Protein AF-A0A1S9IE47-F1 (afdb_monomer)

InterPro domains:
  IPR005537 CRISPR type III-associated protein [PF03787] (4-142)
  IPR010172 CRISPR-associated protein, TM1791 [PTHR39965] (11-147)
  IPR010172 CRISPR-associated protein, TM1791 [TIGR01898] (4-143)

Mean predicted aligned error: 12.03 Å

Organism: NCBI:txid1962263

Structure (mmCIF, N/CA/C/O backbone):
data_AF-A0A1S9IE47-F1
#
_entry.id   AF-A0A1S9IE47-F1
#
loop_
_atom_site.group_PDB
_atom_site.id
_atom_site.type_symbol
_atom_site.label_atom_id
_atom_site.label_alt_id
_atom_site.label_comp_id
_atom_site.label_asym_id
_atom_site.label_entity_id
_atom_site.label_seq_id
_atom_site.pdbx_PDB_ins_code
_atom_site.Cartn_x
_atom_site.Cartn_y
_atom_site.Cartn_z
_atom_site.occupancy
_atom_site.B_iso_or_equiv
_atom_site.auth_seq_id
_atom_site.auth_comp_id
_atom_site.auth_asym_id
_atom_site.auth_atom_id
_atom_site.pdbx_PDB_model_num
ATOM 1 N N . MET A 1 1 ? 16.476 -8.384 9.954 1.00 81.94 1 MET A N 1
ATOM 2 C CA . MET A 1 1 ? 15.313 -7.550 9.558 1.00 81.94 1 MET A CA 1
ATOM 3 C C . MET A 1 1 ? 14.598 -8.092 8.322 1.00 81.94 1 MET A C 1
ATOM 5 O O . MET A 1 1 ? 13.428 -8.424 8.442 1.00 81.94 1 MET A O 1
ATOM 9 N N . PHE A 1 2 ? 15.279 -8.234 7.178 1.00 87.94 2 PHE A N 1
ATOM 10 C CA . PHE A 1 2 ? 14.690 -8.669 5.898 1.00 87.94 2 PHE A CA 1
ATOM 11 C C . PHE A 1 2 ? 13.868 -9.965 5.966 1.00 87.94 2 PHE A C 1
ATOM 13 O O . PHE A 1 2 ? 12.754 -9.984 5.458 1.00 87.94 2 PHE A O 1
ATOM 20 N N . ILE A 1 3 ? 14.339 -10.989 6.691 1.00 89.50 3 ILE A N 1
ATOM 21 C CA . ILE A 1 3 ? 13.584 -12.241 6.906 1.00 89.50 3 ILE A CA 1
ATOM 22 C C . ILE A 1 3 ? 12.215 -11.982 7.561 1.00 89.50 3 ILE A C 1
ATOM 24 O O . ILE A 1 3 ? 11.244 -12.648 7.231 1.00 89.50 3 ILE A O 1
ATOM 28 N N . LYS A 1 4 ? 12.093 -10.987 8.455 1.00 89.38 4 LYS A N 1
ATOM 29 C CA . LYS A 1 4 ? 10.792 -10.626 9.046 1.00 89.38 4 LYS A CA 1
ATOM 30 C C . LYS A 1 4 ? 9.849 -10.012 8.006 1.00 89.38 4 LYS A C 1
ATOM 32 O O . LYS A 1 4 ? 8.646 -10.181 8.131 1.00 89.38 4 LYS A O 1
ATOM 37 N N . ILE A 1 5 ? 10.379 -9.291 7.017 1.00 92.62 5 ILE A N 1
ATOM 38 C CA . ILE A 1 5 ? 9.589 -8.613 5.980 1.00 92.62 5 ILE A CA 1
ATOM 39 C C . ILE A 1 5 ? 9.164 -9.627 4.914 1.00 92.62 5 ILE A C 1
ATOM 41 O O . ILE A 1 5 ? 7.972 -9.855 4.739 1.00 92.62 5 ILE A O 1
ATOM 45 N N . PHE A 1 6 ? 10.136 -10.269 4.264 1.00 94.56 6 PHE A N 1
ATOM 46 C CA . PHE A 1 6 ? 9.929 -11.093 3.068 1.00 94.56 6 PHE A CA 1
ATOM 47 C C . PHE A 1 6 ? 9.789 -12.593 3.350 1.00 94.56 6 PHE A C 1
ATOM 49 O O . PHE A 1 6 ? 9.321 -13.340 2.498 1.00 94.56 6 PHE A O 1
ATOM 56 N N . GLY A 1 7 ? 10.171 -13.048 4.544 1.00 93.50 7 GLY A N 1
ATOM 57 C CA . GLY A 1 7 ? 10.339 -14.471 4.822 1.00 93.50 7 GLY A CA 1
ATOM 58 C C . GLY A 1 7 ? 11.666 -15.002 4.285 1.00 93.50 7 GLY A C 1
ATOM 59 O O . GLY A 1 7 ? 12.474 -14.266 3.719 1.00 93.50 7 GLY A O 1
ATOM 60 N N . GLY A 1 8 ? 11.925 -16.283 4.522 1.00 94.12 8 GLY A N 1
ATOM 61 C CA . GLY A 1 8 ? 13.139 -16.953 4.061 1.00 94.12 8 GLY A CA 1
ATOM 62 C C . GLY A 1 8 ? 13.623 -18.016 5.037 1.00 94.12 8 GLY A C 1
ATOM 63 O O . GLY A 1 8 ? 12.868 -18.496 5.880 1.00 94.12 8 GLY A O 1
ATOM 64 N N . LYS A 1 9 ? 14.900 -18.380 4.931 1.00 93.69 9 LYS A N 1
ATOM 65 C CA . LYS A 1 9 ? 15.550 -19.349 5.818 1.00 93.69 9 LYS A CA 1
ATOM 66 C C . LYS A 1 9 ? 16.319 -18.598 6.904 1.00 93.69 9 LYS A C 1
ATOM 68 O O . LYS A 1 9 ? 17.083 -17.692 6.587 1.00 93.69 9 LYS A O 1
ATOM 73 N N . ASN A 1 10 ? 16.097 -18.932 8.172 1.00 87.88 10 ASN A N 1
ATOM 74 C CA . ASN A 1 10 ? 16.872 -18.350 9.271 1.00 87.88 10 ASN A CA 1
ATOM 75 C C . ASN A 1 10 ? 18.243 -19.0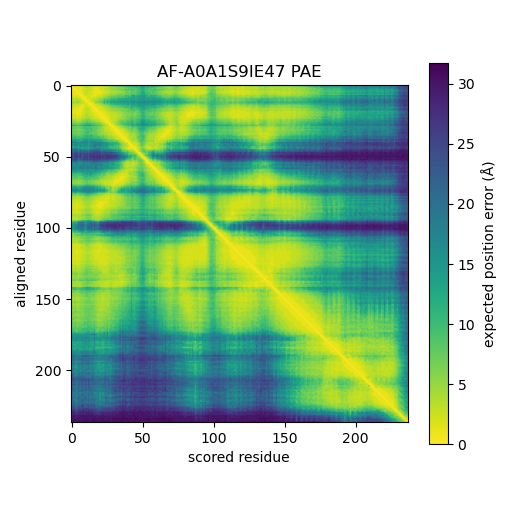28 9.428 1.00 87.88 10 ASN A C 1
ATOM 77 O O . ASN A 1 10 ? 18.512 -20.051 8.801 1.00 87.88 10 ASN A O 1
ATOM 81 N N . ASP A 1 11 ? 19.072 -18.500 10.328 1.00 85.31 11 ASP A N 1
ATOM 82 C CA . ASP A 1 11 ? 20.432 -18.999 10.598 1.00 85.31 11 ASP A CA 1
ATOM 83 C C . ASP A 1 11 ? 20.458 -20.466 11.071 1.00 85.31 11 ASP A C 1
ATOM 85 O O . ASP A 1 11 ? 21.460 -21.158 10.939 1.00 85.31 11 ASP A O 1
ATOM 89 N N . LYS A 1 12 ? 19.328 -20.975 11.584 1.00 88.69 12 LYS A N 1
ATOM 90 C CA . LYS A 1 12 ? 19.141 -22.382 11.986 1.00 88.69 12 LYS A CA 1
ATOM 91 C C . LYS A 1 12 ? 18.612 -23.262 10.853 1.00 88.69 12 LYS A C 1
AT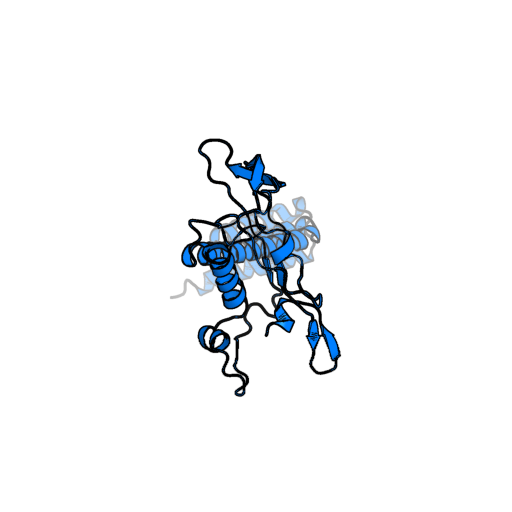OM 93 O O . LYS A 1 12 ? 18.169 -24.383 11.090 1.00 88.69 12 LYS A O 1
ATOM 98 N N . GLY A 1 13 ? 18.568 -22.738 9.636 1.00 90.94 13 GLY A N 1
ATOM 99 C CA . GLY A 1 13 ? 18.083 -23.445 8.468 1.00 90.94 13 GLY A CA 1
ATOM 100 C C . GLY A 1 13 ? 16.564 -23.660 8.412 1.00 90.94 13 GLY A C 1
ATOM 101 O O . GLY A 1 13 ? 16.100 -24.416 7.561 1.00 90.94 13 GLY A O 1
ATOM 102 N N . LYS A 1 14 ? 15.775 -23.027 9.287 1.00 93.25 14 LYS A N 1
ATOM 103 C CA . LYS A 1 14 ? 14.313 -23.178 9.317 1.00 93.25 14 LYS A CA 1
ATOM 104 C C . LYS A 1 14 ? 13.635 -22.141 8.429 1.00 93.25 14 LYS A C 1
ATOM 106 O O . LYS A 1 14 ? 14.040 -20.979 8.413 1.00 93.25 14 LYS A O 1
ATOM 111 N N . ASN A 1 15 ? 12.565 -22.557 7.758 1.00 94.62 15 ASN A N 1
ATOM 112 C CA . ASN A 1 15 ? 11.712 -21.659 6.985 1.00 94.62 15 ASN A CA 1
ATOM 113 C C . ASN A 1 15 ? 10.923 -20.741 7.927 1.00 94.62 15 ASN A C 1
ATOM 115 O O . ASN A 1 15 ? 10.324 -21.195 8.902 1.00 94.62 15 ASN A O 1
ATOM 119 N N . VAL A 1 16 ? 10.933 -19.447 7.626 1.00 94.69 16 VAL A N 1
ATOM 120 C CA . VAL A 1 16 ? 10.245 -18.388 8.363 1.00 94.69 16 VAL A CA 1
ATOM 121 C C . VAL A 1 16 ? 9.341 -17.635 7.396 1.00 94.69 16 VAL A C 1
ATOM 123 O O . VAL A 1 16 ? 9.780 -17.201 6.331 1.00 94.69 16 VAL A O 1
ATOM 126 N N . GLN A 1 17 ? 8.079 -17.466 7.782 1.00 94.81 17 GLN A N 1
ATOM 127 C CA . GLN A 1 17 ? 7.100 -16.708 7.012 1.00 94.81 17 GLN A CA 1
ATOM 128 C C . GLN A 1 17 ? 7.354 -15.198 7.131 1.00 94.81 17 GLN A C 1
ATOM 130 O O . GLN A 1 17 ? 7.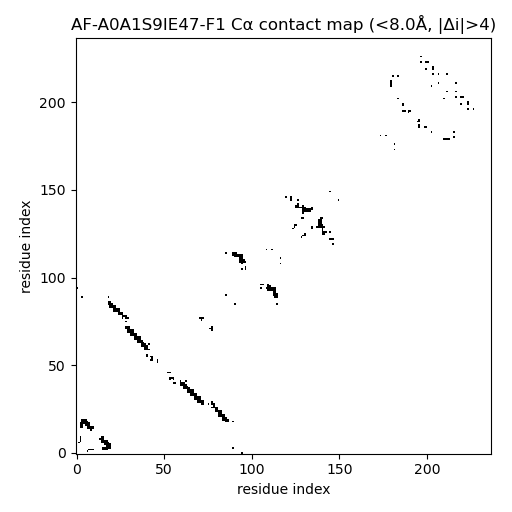606 -14.684 8.225 1.00 94.81 17 GLN A O 1
ATOM 135 N N . GLY A 1 18 ? 7.258 -14.491 6.003 1.00 95.38 18 GLY A N 1
ATOM 136 C CA . GLY A 1 18 ? 7.274 -13.031 5.966 1.00 95.38 18 GLY A CA 1
ATOM 137 C C . GLY A 1 18 ? 6.017 -12.430 6.593 1.00 95.38 18 GLY A C 1
ATOM 138 O O . GLY A 1 18 ? 4.940 -13.020 6.556 1.00 95.38 18 GLY A O 1
ATOM 139 N N . LYS A 1 19 ? 6.159 -11.246 7.183 1.00 96.19 19 LYS A N 1
ATOM 140 C CA . LYS A 1 19 ? 5.083 -10.532 7.887 1.00 96.19 19 LYS A CA 1
ATOM 141 C C . LYS A 1 19 ? 4.589 -9.291 7.141 1.00 96.19 19 LYS A C 1
ATOM 143 O O . LYS A 1 19 ? 3.871 -8.471 7.714 1.00 96.19 19 LYS A O 1
ATOM 148 N N . VAL A 1 20 ? 4.992 -9.132 5.882 1.00 95.94 20 VAL A N 1
ATOM 149 C CA . VAL A 1 20 ? 4.498 -8.088 4.984 1.00 95.94 20 VAL A CA 1
ATOM 150 C C . VAL A 1 20 ? 3.957 -8.742 3.720 1.00 95.94 20 VAL A C 1
ATOM 152 O O . VAL A 1 20 ? 4.641 -9.549 3.097 1.00 95.94 20 VAL A O 1
ATOM 155 N N . ILE A 1 21 ? 2.732 -8.384 3.348 1.00 95.94 21 ILE A N 1
ATOM 156 C CA . ILE A 1 21 ? 2.086 -8.796 2.103 1.00 95.94 21 ILE A CA 1
ATOM 157 C C . ILE A 1 21 ? 2.087 -7.596 1.159 1.00 95.94 21 ILE A C 1
ATOM 159 O O . ILE A 1 21 ? 1.610 -6.517 1.519 1.00 95.94 21 ILE A O 1
ATOM 163 N N . PHE A 1 22 ? 2.608 -7.808 -0.046 1.00 94.88 22 PHE A N 1
ATOM 164 C CA . PHE A 1 22 ? 2.576 -6.858 -1.153 1.00 94.88 22 PHE A CA 1
ATOM 165 C C . PHE A 1 22 ? 1.461 -7.304 -2.096 1.00 94.88 22 PHE A C 1
ATOM 167 O O . PHE A 1 22 ? 1.542 -8.397 -2.651 1.00 94.88 22 PHE A O 1
ATOM 174 N N . MET A 1 23 ? 0.393 -6.517 -2.208 1.00 95.25 23 MET A N 1
ATOM 175 C CA . MET A 1 23 ? -0.732 -6.859 -3.078 1.00 95.25 23 MET A CA 1
ATOM 176 C C . MET A 1 23 ? -0.474 -6.384 -4.505 1.00 95.25 23 MET A C 1
ATOM 178 O O . MET A 1 23 ? 0.182 -5.360 -4.715 1.00 95.25 23 MET A O 1
ATOM 182 N N . ASP A 1 24 ? -1.066 -7.089 -5.464 1.00 93.31 24 ASP A N 1
ATOM 183 C CA . ASP A 1 24 ? -1.061 -6.669 -6.860 1.00 93.31 24 ASP A CA 1
ATOM 184 C C . ASP A 1 24 ? -1.726 -5.299 -7.026 1.00 93.31 24 ASP A C 1
ATOM 186 O O . ASP A 1 24 ? -2.687 -4.947 -6.332 1.00 93.31 24 ASP A O 1
ATOM 190 N N . SER A 1 25 ? -1.200 -4.521 -7.969 1.00 91.31 25 SER A N 1
ATOM 191 C CA . SER A 1 25 ? -1.690 -3.186 -8.283 1.00 91.31 25 SER A CA 1
ATOM 192 C C . SER A 1 25 ? -2.202 -3.132 -9.713 1.00 91.31 25 SER A C 1
ATOM 194 O O . SER A 1 25 ? -1.490 -3.484 -10.653 1.00 91.31 25 SER A O 1
ATOM 196 N N . PHE A 1 26 ? -3.430 -2.642 -9.872 1.00 86.75 26 PHE A N 1
ATOM 197 C CA . PHE A 1 26 ? -4.089 -2.505 -11.165 1.00 86.75 26 PHE A CA 1
ATOM 198 C C . PHE A 1 26 ? -4.494 -1.050 -11.396 1.00 86.75 26 PHE A C 1
ATOM 200 O O . PHE A 1 26 ? -5.019 -0.381 -10.502 1.00 86.75 26 PHE A O 1
ATOM 207 N N . SER A 1 27 ? -4.252 -0.557 -12.610 1.00 87.31 27 SER A N 1
ATOM 208 C CA . SER A 1 27 ? -4.734 0.753 -13.044 1.00 87.31 27 SER A CA 1
ATOM 209 C C . SER A 1 27 ? -6.078 0.620 -13.752 1.00 87.31 27 SER A C 1
ATOM 211 O O . SER A 1 27 ? -6.327 -0.379 -14.417 1.00 87.31 27 SER A O 1
ATOM 213 N N . HIS A 1 28 ? -6.932 1.638 -13.652 1.00 80.56 28 HIS A N 1
ATOM 214 C CA . HIS A 1 28 ? -8.287 1.601 -14.216 1.00 80.56 28 HIS A CA 1
ATOM 215 C C . HIS A 1 28 ? -8.427 2.349 -15.559 1.00 80.56 28 HIS A C 1
ATOM 217 O O . HIS A 1 28 ? -9.464 2.235 -16.195 1.00 80.56 28 HIS A O 1
ATOM 223 N N . ASN A 1 29 ? -7.394 3.067 -16.030 1.00 84.69 29 ASN A N 1
ATOM 224 C CA . ASN A 1 29 ? -7.459 3.916 -17.236 1.00 84.69 29 ASN A CA 1
ATOM 225 C C . ASN A 1 29 ? -6.216 3.764 -18.127 1.00 84.69 29 ASN A C 1
ATOM 227 O O . ASN A 1 29 ? -5.390 4.675 -18.245 1.00 84.69 29 ASN A O 1
ATOM 231 N N . TYR A 1 30 ? -6.075 2.604 -18.765 1.00 89.62 30 TYR A N 1
ATOM 232 C CA . TYR A 1 30 ? -4.937 2.319 -19.632 1.00 89.62 30 TYR A CA 1
ATOM 233 C C . TYR A 1 30 ? -5.346 1.742 -20.983 1.00 89.62 30 TYR A C 1
ATOM 235 O O . TYR A 1 30 ? -6.416 1.169 -21.151 1.00 89.62 30 TYR A O 1
ATOM 243 N N . SER A 1 31 ? -4.451 1.894 -21.953 1.00 89.81 31 SER A N 1
ATOM 244 C CA . SER A 1 31 ? -4.500 1.193 -23.229 1.00 89.81 31 SER A CA 1
ATOM 245 C C . SER A 1 31 ? -3.238 0.356 -23.384 1.00 89.81 31 SER A C 1
ATOM 247 O O . SER A 1 31 ? -2.149 0.773 -22.983 1.00 89.81 31 SER A O 1
ATOM 249 N N . ILE A 1 32 ? -3.383 -0.828 -23.968 1.00 91.50 32 ILE A N 1
ATOM 250 C CA . ILE A 1 32 ? -2.243 -1.667 -24.326 1.00 91.50 32 ILE A CA 1
ATOM 251 C C . ILE A 1 32 ? -1.840 -1.317 -25.758 1.00 91.50 32 ILE A C 1
ATOM 253 O O . ILE A 1 32 ? -2.675 -1.293 -26.666 1.00 91.50 32 ILE A O 1
ATOM 257 N N . LYS A 1 33 ? -0.557 -1.027 -25.962 1.00 91.12 33 LYS A N 1
ATOM 258 C CA . LYS A 1 33 ? 0.046 -0.808 -27.280 1.00 91.12 33 LYS A CA 1
ATOM 259 C C . LYS A 1 33 ? 1.166 -1.818 -27.506 1.00 91.12 33 LYS A C 1
ATOM 261 O O . LYS A 1 33 ? 1.670 -2.418 -26.560 1.00 91.12 33 LYS A O 1
ATOM 266 N N . ARG A 1 34 ? 1.531 -2.014 -28.770 1.00 93.50 34 ARG A N 1
ATOM 267 C CA . ARG A 1 34 ? 2.744 -2.742 -29.144 1.00 93.50 34 ARG A CA 1
ATOM 268 C C . ARG A 1 34 ? 3.865 -1.740 -29.342 1.00 93.50 34 ARG A C 1
ATOM 270 O O . ARG A 1 34 ? 3.637 -0.682 -29.922 1.00 93.50 34 ARG A O 1
ATOM 277 N N . ASP A 1 35 ? 5.039 -2.107 -28.874 1.00 93.31 35 ASP A N 1
ATOM 278 C CA . ASP A 1 35 ? 6.277 -1.371 -29.073 1.00 93.31 35 ASP A CA 1
ATOM 279 C C . ASP A 1 35 ? 7.366 -2.355 -29.525 1.00 93.31 35 ASP A C 1
ATOM 281 O O . ASP A 1 35 ? 7.180 -3.574 -29.425 1.00 93.31 35 ASP A O 1
ATOM 285 N N . ILE A 1 36 ? 8.472 -1.854 -30.068 1.00 92.38 36 ILE A N 1
ATOM 286 C CA . ILE A 1 36 ? 9.523 -2.667 -30.692 1.00 92.38 36 ILE A CA 1
ATOM 287 C C . ILE A 1 36 ? 10.869 -2.325 -30.063 1.00 92.38 36 ILE A C 1
ATOM 289 O O . ILE A 1 36 ? 11.204 -1.164 -29.867 1.00 92.38 36 ILE A O 1
ATOM 293 N N . ILE A 1 37 ? 11.659 -3.349 -29.743 1.00 89.12 37 ILE A N 1
ATOM 294 C CA . ILE A 1 37 ? 13.099 -3.188 -29.526 1.00 89.12 37 ILE A CA 1
ATOM 295 C C . ILE A 1 37 ? 13.848 -3.963 -30.592 1.00 89.12 37 ILE A C 1
ATOM 297 O O . ILE A 1 37 ? 13.419 -5.049 -30.972 1.00 89.12 37 ILE A O 1
ATOM 301 N N . THR A 1 38 ? 14.976 -3.425 -31.028 1.00 88.44 38 THR A N 1
ATOM 302 C CA . THR A 1 38 ? 15.757 -4.014 -32.108 1.00 88.44 38 THR A CA 1
ATOM 303 C C . THR A 1 38 ? 17.189 -4.254 -31.627 1.00 88.44 38 THR A C 1
ATOM 305 O O . THR A 1 38 ? 18.072 -3.455 -31.933 1.00 88.44 38 THR A O 1
ATOM 308 N N . PRO A 1 39 ? 17.439 -5.286 -30.790 1.00 85.31 39 PRO A N 1
ATOM 309 C CA . PRO A 1 39 ? 18.797 -5.652 -30.404 1.00 85.31 39 PRO A CA 1
ATOM 310 C C . PRO A 1 39 ? 19.634 -5.976 -31.642 1.00 85.31 39 PRO A C 1
ATOM 312 O O . PRO A 1 39 ? 19.200 -6.736 -32.506 1.00 85.31 39 PRO A O 1
ATOM 315 N N . HIS A 1 40 ? 20.834 -5.403 -31.679 1.00 81.31 40 HIS A N 1
ATOM 316 C CA . HIS A 1 40 ? 21.817 -5.615 -32.735 1.00 81.31 40 HIS A CA 1
ATOM 317 C C . HIS A 1 40 ? 22.722 -6.811 -32.391 1.00 81.31 40 HIS A C 1
ATOM 319 O O . HIS A 1 40 ? 22.745 -7.805 -33.097 1.00 81.31 40 HIS A O 1
ATOM 325 N N . HIS A 1 41 ? 23.334 -6.824 -31.203 1.00 82.31 41 HIS A N 1
ATOM 326 C CA . HIS A 1 41 ? 24.293 -7.868 -30.806 1.00 82.31 41 HIS A CA 1
ATOM 327 C C . HIS A 1 41 ? 23.658 -9.004 -29.988 1.00 82.31 41 HIS A C 1
ATOM 329 O O . HIS A 1 41 ? 24.044 -9.279 -28.848 1.00 82.31 41 HIS A O 1
ATOM 335 N N . LYS A 1 42 ? 22.632 -9.665 -30.534 1.00 77.44 42 LYS A N 1
ATOM 336 C CA . LYS A 1 42 ? 21.901 -10.729 -29.816 1.00 77.44 42 LYS A CA 1
ATOM 337 C C . LYS A 1 42 ? 22.815 -11.892 -29.402 1.00 77.44 42 LYS A C 1
ATOM 339 O O . LYS A 1 42 ? 22.714 -12.371 -28.273 1.00 77.44 42 LYS A O 1
ATOM 344 N N . ASN A 1 43 ? 23.706 -12.323 -30.294 1.00 77.19 43 ASN A N 1
ATOM 345 C CA . ASN A 1 43 ? 24.608 -13.456 -30.058 1.00 77.19 43 ASN A CA 1
ATOM 346 C C . ASN A 1 43 ? 25.655 -13.135 -28.983 1.00 77.19 43 ASN A C 1
ATOM 348 O O . ASN A 1 43 ? 25.898 -13.963 -28.110 1.00 77.19 43 ASN A O 1
ATOM 352 N N . TYR A 1 44 ? 26.177 -11.904 -28.977 1.00 80.00 44 TYR A N 1
ATOM 353 C CA . TYR A 1 44 ? 27.080 -11.401 -27.939 1.00 80.00 44 TYR A CA 1
ATOM 354 C C . TYR A 1 44 ? 26.464 -11.501 -26.534 1.00 80.00 44 TYR A C 1
ATOM 356 O O . TYR A 1 44 ? 27.051 -12.081 -25.624 1.00 80.00 44 TYR A O 1
ATOM 364 N N . TYR A 1 45 ? 25.246 -10.979 -26.348 1.00 76.19 45 TYR A N 1
ATOM 365 C CA . TYR A 1 45 ? 24.610 -10.953 -25.024 1.00 76.19 45 TYR A CA 1
ATOM 366 C C . TYR A 1 45 ? 24.096 -12.317 -24.549 1.00 76.19 45 TYR A C 1
ATOM 368 O O . TYR A 1 45 ? 23.982 -12.531 -23.338 1.00 76.19 45 TYR A O 1
ATOM 376 N N . ASN A 1 46 ? 23.781 -13.228 -25.474 1.00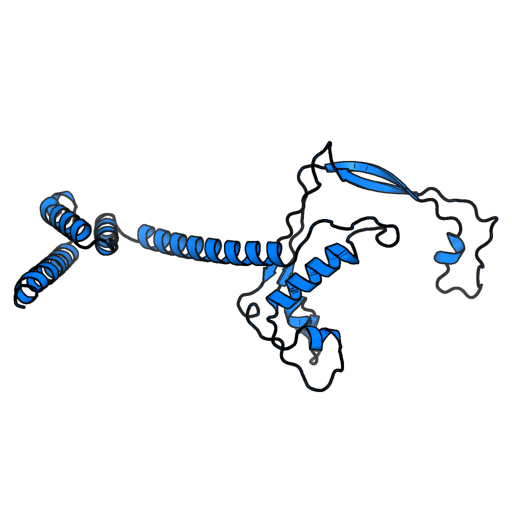 74.69 46 ASN A N 1
ATOM 377 C CA . ASN A 1 46 ? 23.273 -14.558 -25.142 1.00 74.69 46 ASN A CA 1
ATOM 378 C C . ASN A 1 46 ? 24.383 -15.572 -24.838 1.00 74.69 46 ASN A C 1
ATOM 380 O O . ASN A 1 46 ? 24.094 -16.587 -24.208 1.00 74.69 46 ASN A O 1
ATOM 384 N N . ASN A 1 47 ? 25.639 -15.301 -25.210 1.00 72.50 47 ASN A N 1
ATOM 385 C CA . ASN A 1 47 ? 26.741 -16.246 -25.027 1.00 72.50 47 ASN A CA 1
ATOM 386 C C . ASN A 1 47 ? 27.414 -16.160 -23.642 1.00 72.50 47 ASN A C 1
ATOM 388 O O . ASN A 1 47 ? 28.636 -16.094 -23.500 1.00 72.50 47 ASN A O 1
ATOM 392 N N . LYS A 1 48 ? 26.608 -16.138 -22.575 1.00 57.03 48 LYS A N 1
ATOM 393 C CA . LYS A 1 48 ? 27.120 -16.187 -21.199 1.00 57.03 48 LYS A CA 1
ATOM 394 C C . LYS A 1 48 ? 27.504 -17.623 -20.826 1.00 57.03 48 LYS A C 1
ATOM 396 O O . LYS A 1 48 ? 26.777 -18.265 -20.073 1.00 57.03 48 LYS A O 1
ATOM 401 N N . GLY A 1 49 ? 28.645 -18.109 -21.320 1.00 59.94 49 GLY A N 1
ATOM 402 C CA . GLY A 1 49 ? 29.275 -19.318 -20.773 1.00 59.94 49 GLY A CA 1
ATOM 403 C C . GLY A 1 49 ? 29.968 -20.280 -21.740 1.00 59.94 49 GLY A C 1
ATOM 404 O O . GLY A 1 49 ? 30.470 -21.294 -21.258 1.00 59.94 49 GLY A O 1
ATOM 405 N N . GLU A 1 50 ? 30.031 -20.020 -23.049 1.00 59.72 50 GLU A N 1
ATOM 406 C CA . GLU A 1 50 ? 30.765 -20.900 -23.973 1.00 59.72 50 GLU A CA 1
ATOM 407 C C . GLU A 1 50 ? 32.214 -20.439 -24.207 1.00 59.72 50 GLU A C 1
ATOM 409 O O . GLU A 1 50 ? 32.572 -19.282 -23.996 1.00 59.72 50 GLU A O 1
ATOM 414 N N . LYS A 1 51 ? 33.077 -21.382 -24.614 1.00 55.16 51 LYS A N 1
ATOM 415 C CA . LYS A 1 51 ? 34.535 -21.212 -24.790 1.00 55.16 51 LYS A CA 1
ATOM 416 C C . LYS A 1 51 ? 34.934 -20.191 -25.864 1.00 55.16 51 LYS A C 1
ATOM 418 O O . LYS A 1 51 ? 36.104 -19.818 -25.923 1.00 55.16 51 LYS A O 1
ATOM 423 N N . GLU A 1 52 ? 34.001 -19.757 -26.703 1.00 63.72 52 GLU A N 1
ATOM 424 C CA . GLU A 1 52 ? 34.244 -18.779 -27.758 1.00 63.72 52 GLU A CA 1
ATOM 425 C C . GLU A 1 52 ? 33.716 -17.406 -27.333 1.00 63.72 52 GLU A C 1
ATOM 427 O O . GLU A 1 52 ? 32.512 -17.189 -27.210 1.00 63.72 52 GLU A O 1
ATOM 432 N N . ASN A 1 53 ? 34.636 -16.460 -27.120 1.00 66.00 53 ASN A N 1
ATOM 433 C CA . ASN A 1 53 ? 34.306 -15.047 -26.958 1.00 66.00 53 ASN A CA 1
ATOM 434 C C . ASN A 1 53 ? 33.760 -14.507 -28.287 1.00 66.00 53 ASN A C 1
ATOM 436 O O . ASN A 1 53 ? 34.512 -13.977 -29.105 1.00 66.00 53 ASN A O 1
ATOM 440 N N . ILE A 1 54 ? 32.452 -14.639 -28.507 1.00 75.06 54 ILE A N 1
ATOM 441 C CA . ILE A 1 54 ? 31.768 -13.934 -29.593 1.00 75.06 54 ILE A CA 1
ATOM 442 C C . ILE A 1 54 ? 31.892 -12.443 -29.283 1.00 75.06 54 ILE A C 1
ATOM 444 O O . ILE A 1 54 ? 31.470 -12.006 -28.217 1.00 75.06 54 ILE A O 1
ATOM 448 N N . LEU A 1 55 ? 32.510 -11.678 -30.181 1.00 81.69 55 LEU A N 1
ATOM 449 C CA . LEU A 1 55 ? 32.602 -10.222 -30.086 1.00 81.69 55 LEU A CA 1
ATOM 450 C C . LEU A 1 55 ? 31.370 -9.586 -30.746 1.00 81.69 55 LEU A C 1
ATOM 452 O O . LEU A 1 55 ? 30.820 -10.173 -31.679 1.00 81.69 55 LEU A O 1
ATOM 456 N N . PRO A 1 56 ? 30.920 -8.409 -30.283 1.00 81.81 56 PRO A N 1
ATOM 457 C CA . PRO A 1 56 ? 29.847 -7.692 -30.956 1.00 81.81 56 PRO A CA 1
ATOM 458 C C . PRO A 1 56 ? 30.366 -7.194 -32.311 1.00 81.81 56 PRO A C 1
ATOM 460 O O . PRO A 1 56 ? 31.407 -6.538 -32.361 1.00 81.81 56 PRO A O 1
ATOM 463 N N . LEU A 1 57 ? 29.667 -7.520 -33.401 1.00 83.19 57 LEU A N 1
ATOM 464 C CA . LEU A 1 57 ? 30.043 -7.092 -34.749 1.00 83.19 57 LEU A CA 1
ATOM 465 C C . LEU A 1 57 ? 29.042 -6.069 -35.283 1.00 83.19 57 LEU A C 1
ATOM 467 O O . LEU A 1 57 ? 27.830 -6.237 -35.151 1.00 83.19 57 LEU A O 1
ATOM 471 N N . ASP A 1 58 ? 29.542 -5.039 -35.963 1.00 80.81 58 ASP A N 1
ATOM 472 C CA . ASP A 1 58 ? 28.700 -4.045 -36.647 1.00 80.81 58 ASP A CA 1
ATOM 473 C C . ASP A 1 58 ? 27.901 -4.649 -37.819 1.00 80.81 58 ASP A C 1
ATOM 475 O O . ASP A 1 58 ? 26.965 -4.033 -38.316 1.00 80.81 58 ASP A O 1
ATOM 479 N N . SER A 1 59 ? 28.238 -5.870 -38.243 1.00 83.31 59 SER A N 1
ATOM 480 C CA . SER A 1 59 ? 27.499 -6.647 -39.241 1.00 83.31 59 SER A CA 1
ATOM 481 C C . SER A 1 59 ? 26.369 -7.505 -38.661 1.00 83.31 59 SER A C 1
ATOM 483 O O . SER A 1 59 ? 25.724 -8.225 -39.421 1.00 83.31 59 SER A O 1
ATOM 485 N N . ASP A 1 60 ? 26.161 -7.508 -37.340 1.00 82.56 60 ASP A N 1
ATOM 486 C CA . ASP A 1 60 ? 25.079 -8.284 -36.730 1.00 82.56 60 ASP A CA 1
ATOM 487 C C . ASP A 1 60 ? 23.708 -7.754 -37.185 1.00 82.56 60 ASP A C 1
ATOM 489 O O . ASP A 1 60 ? 23.437 -6.558 -37.133 1.00 82.56 60 ASP A O 1
ATOM 493 N N . GLU A 1 61 ? 22.804 -8.637 -37.611 1.00 85.75 61 GLU A N 1
ATOM 494 C CA . GLU A 1 61 ? 21.494 -8.187 -38.081 1.00 85.75 61 GLU A CA 1
ATOM 495 C C . GLU A 1 61 ? 20.581 -7.726 -36.925 1.00 85.75 61 GLU A C 1
ATOM 497 O O . GLU A 1 61 ? 20.375 -8.457 -35.944 1.00 85.75 61 GLU A O 1
ATOM 502 N N . PRO A 1 62 ? 19.939 -6.547 -37.048 1.00 87.38 62 PRO A N 1
ATOM 503 C CA . PRO A 1 62 ? 18.940 -6.101 -36.090 1.00 87.38 62 PRO A CA 1
ATOM 504 C C . PRO A 1 62 ? 17.764 -7.084 -36.029 1.00 87.38 62 PRO A C 1
ATOM 506 O O . PRO A 1 62 ? 17.122 -7.351 -37.040 1.00 87.38 62 PRO A O 1
ATOM 509 N N . THR A 1 63 ? 17.422 -7.580 -34.835 1.00 87.25 63 THR A N 1
ATOM 510 C CA . THR A 1 63 ? 16.278 -8.495 -34.646 1.00 87.25 63 THR A CA 1
ATOM 511 C C . THR A 1 63 ? 15.090 -7.768 -33.995 1.00 87.25 63 THR A C 1
ATOM 513 O O . THR A 1 63 ? 15.112 -7.586 -32.778 1.00 87.25 63 THR A O 1
ATOM 516 N N . PRO A 1 64 ? 14.026 -7.365 -34.722 1.00 90.44 64 PRO A N 1
ATOM 517 C CA . PRO A 1 64 ? 12.881 -6.678 -34.121 1.00 90.44 64 PRO A CA 1
ATOM 518 C C . PRO A 1 64 ? 12.080 -7.594 -33.184 1.00 90.44 64 PRO A C 1
ATOM 520 O O . PRO A 1 64 ? 11.573 -8.638 -33.590 1.00 90.44 64 PRO A O 1
ATOM 523 N N . ILE A 1 65 ? 11.914 -7.180 -31.929 1.00 88.94 65 ILE A N 1
ATOM 524 C CA . ILE A 1 65 ? 11.128 -7.882 -30.908 1.00 88.94 65 ILE A CA 1
ATOM 525 C C . ILE A 1 65 ? 9.974 -6.982 -30.474 1.00 88.94 65 ILE A C 1
ATOM 527 O O . ILE A 1 65 ? 10.180 -5.939 -29.845 1.00 88.94 65 ILE A O 1
ATOM 531 N N . GLN A 1 66 ? 8.751 -7.413 -30.784 1.00 93.06 66 GLN A N 1
ATOM 532 C CA . GLN A 1 66 ? 7.526 -6.747 -30.349 1.00 93.06 66 GLN A CA 1
ATOM 533 C C . GLN A 1 66 ? 7.198 -7.101 -28.894 1.00 93.06 66 GLN A C 1
ATOM 535 O O . GLN A 1 66 ? 7.294 -8.257 -28.488 1.00 93.06 66 GLN A O 1
ATOM 540 N N . PHE A 1 67 ? 6.767 -6.116 -28.110 1.00 91.62 67 PHE A N 1
ATOM 541 C CA . PHE A 1 67 ? 6.334 -6.305 -26.726 1.00 91.62 67 PHE A CA 1
ATOM 542 C C . PHE A 1 67 ? 5.162 -5.382 -26.388 1.00 91.62 67 PHE A C 1
ATOM 544 O O . PHE A 1 67 ? 4.909 -4.390 -27.073 1.00 91.62 67 PHE A O 1
ATOM 551 N N . LEU A 1 68 ? 4.414 -5.740 -25.344 1.00 92.88 68 LEU A N 1
ATOM 552 C CA . LEU A 1 68 ? 3.261 -4.966 -24.899 1.00 92.88 68 LEU A CA 1
ATOM 553 C C . LEU A 1 68 ? 3.702 -3.862 -23.942 1.00 92.88 68 LEU A C 1
ATOM 555 O O . LEU A 1 68 ? 4.447 -4.108 -22.994 1.00 92.88 68 LEU A O 1
ATOM 559 N N . VAL A 1 69 ? 3.195 -2.656 -24.178 1.00 92.19 69 VAL A N 1
ATOM 560 C CA . VAL A 1 69 ? 3.401 -1.491 -23.321 1.00 92.19 69 VAL A CA 1
ATOM 561 C C . VAL A 1 69 ? 2.066 -0.945 -22.857 1.00 92.19 69 VAL A 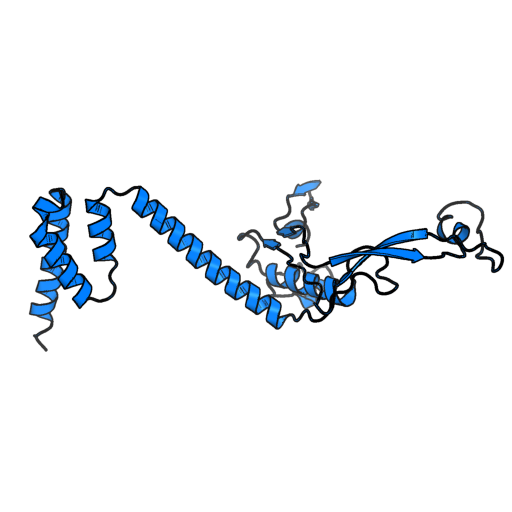C 1
ATOM 563 O O . VAL A 1 69 ? 1.088 -0.894 -23.608 1.00 92.19 69 VAL A O 1
ATOM 566 N N . MET A 1 70 ? 2.038 -0.512 -21.604 1.00 90.50 70 MET A N 1
ATOM 567 C CA . MET A 1 70 ? 0.888 0.173 -21.046 1.00 90.50 70 MET A CA 1
ATOM 568 C C . MET A 1 70 ? 1.033 1.674 -21.272 1.00 90.50 70 MET A C 1
ATOM 570 O O . MET A 1 70 ? 2.022 2.279 -20.866 1.00 90.50 70 MET A O 1
ATOM 574 N N . LYS A 1 71 ? 0.041 2.280 -21.924 1.00 86.88 71 LYS A N 1
ATOM 575 C CA . LYS A 1 71 ? -0.004 3.716 -22.202 1.00 86.88 71 LYS A CA 1
ATOM 576 C C . LYS A 1 71 ? -1.244 4.323 -21.563 1.00 86.88 71 LYS A C 1
ATOM 578 O O . LYS A 1 71 ? -2.321 3.724 -21.609 1.00 86.88 71 LYS A O 1
ATOM 583 N N . LYS A 1 72 ? -1.106 5.530 -21.007 1.00 82.56 72 LYS A N 1
ATOM 584 C CA . LYS A 1 72 ? -2.251 6.310 -20.522 1.00 82.56 72 LYS A CA 1
ATOM 585 C C . LYS A 1 72 ? -3.312 6.465 -21.618 1.00 82.56 72 LYS A C 1
ATOM 587 O O . LYS A 1 72 ? -2.970 6.630 -22.792 1.00 82.56 72 LYS A O 1
ATOM 592 N N . SER A 1 73 ? -4.583 6.392 -21.233 1.00 77.88 73 SER A N 1
ATOM 593 C CA . SER A 1 73 ? -5.698 6.680 -22.136 1.00 77.88 73 SER A CA 1
ATOM 594 C C . SER A 1 73 ? -6.084 8.160 -22.023 1.00 77.88 73 SER A C 1
ATOM 596 O O . SER A 1 73 ? -6.435 8.634 -20.939 1.00 77.88 73 SER A O 1
ATOM 598 N N . GLY A 1 74 ? -5.974 8.902 -23.130 1.00 78.38 74 GLY A N 1
ATOM 599 C CA . GLY A 1 74 ? -6.239 10.345 -23.184 1.00 78.38 74 GLY A CA 1
ATOM 600 C C . GLY A 1 74 ? -5.286 11.197 -22.330 1.00 78.38 74 GLY A C 1
ATOM 601 O O . GLY A 1 74 ? -4.109 10.864 -22.153 1.00 78.38 74 GLY A O 1
ATOM 602 N N . ASP A 1 75 ? -5.813 12.294 -21.782 1.00 75.62 75 ASP A N 1
ATOM 603 C CA . ASP A 1 75 ? -5.054 13.271 -20.983 1.00 75.62 75 ASP A CA 1
ATOM 604 C C . ASP A 1 75 ? -4.906 12.886 -19.505 1.00 75.62 75 ASP A C 1
ATOM 606 O O . ASP A 1 75 ? -4.228 13.567 -18.734 1.00 75.62 75 ASP A O 1
ATOM 610 N N . THR A 1 76 ? -5.499 11.765 -19.091 1.00 79.19 76 THR A N 1
ATOM 611 C CA . THR A 1 76 ? -5.459 11.329 -17.693 1.00 79.19 76 THR A CA 1
ATOM 612 C C . THR A 1 76 ? -4.113 10.706 -17.319 1.00 79.19 76 THR A C 1
ATOM 614 O O . THR A 1 76 ? -3.464 10.032 -18.118 1.00 79.19 76 THR A O 1
ATOM 617 N N . LYS A 1 77 ? -3.670 10.924 -16.075 1.00 83.31 77 LYS A N 1
ATOM 618 C CA . LYS A 1 77 ? -2.488 10.246 -15.522 1.00 83.31 77 LYS A CA 1
ATOM 619 C C . LYS A 1 77 ? -2.814 8.779 -15.242 1.00 83.31 77 LYS A C 1
ATOM 621 O O . LYS A 1 77 ? -3.877 8.470 -14.703 1.00 83.31 77 LYS A O 1
ATOM 626 N N . LEU A 1 78 ? -1.872 7.894 -15.558 1.00 87.31 78 LEU A N 1
ATOM 627 C CA . LEU A 1 78 ? -1.959 6.480 -15.213 1.00 87.31 78 LEU A CA 1
ATOM 628 C C . LEU A 1 78 ? -1.731 6.327 -13.705 1.00 87.31 78 LEU A C 1
ATOM 630 O O . LEU A 1 78 ? -0.636 6.582 -13.212 1.00 87.31 78 LEU A O 1
ATOM 634 N N . LYS A 1 79 ? -2.781 5.959 -12.971 1.00 88.44 79 LYS A N 1
ATOM 635 C CA . LYS A 1 79 ? -2.743 5.835 -11.508 1.00 88.44 79 LYS A CA 1
ATOM 636 C C . LYS A 1 79 ? -2.719 4.375 -11.095 1.00 88.44 79 LYS A C 1
ATOM 638 O O . LYS A 1 79 ? -3.509 3.585 -11.609 1.00 88.44 79 LYS A O 1
ATOM 643 N N . PHE A 1 80 ? -1.863 4.052 -10.138 1.00 89.38 80 PHE A N 1
ATOM 644 C CA . PHE A 1 80 ? -1.786 2.740 -9.512 1.00 89.38 80 PHE A CA 1
ATOM 645 C C . PHE A 1 80 ? -2.053 2.869 -8.022 1.00 89.38 80 PHE A C 1
ATOM 647 O O . PHE A 1 80 ? -1.569 3.796 -7.375 1.00 89.38 80 PHE A O 1
ATOM 654 N N . GLU A 1 81 ? -2.808 1.920 -7.485 1.00 90.56 81 GLU A N 1
ATOM 655 C CA . GLU A 1 81 ? -3.027 1.793 -6.051 1.00 90.56 81 GLU A CA 1
ATOM 656 C C . GLU A 1 81 ? -2.202 0.611 -5.540 1.00 90.56 81 GLU A C 1
ATOM 658 O O . GLU A 1 81 ? -2.489 -0.538 -5.880 1.00 90.56 81 GLU A O 1
ATOM 663 N N . ILE A 1 82 ? -1.148 0.877 -4.766 1.00 90.62 82 ILE A N 1
ATOM 664 C CA . ILE A 1 82 ? -0.286 -0.169 -4.203 1.00 90.62 82 ILE A CA 1
ATOM 665 C C . ILE A 1 82 ? -0.693 -0.405 -2.754 1.00 90.62 82 ILE A C 1
ATOM 667 O O . ILE A 1 82 ? -0.574 0.486 -1.911 1.00 90.62 82 ILE A O 1
ATOM 671 N N . LYS A 1 83 ? -1.175 -1.616 -2.465 1.00 92.31 83 LYS A N 1
ATOM 672 C CA . LYS A 1 83 ? -1.649 -1.999 -1.133 1.00 92.31 83 LYS A CA 1
ATOM 673 C C . LYS A 1 83 ? -0.618 -2.876 -0.437 1.00 92.31 83 LYS A C 1
ATOM 675 O O . LYS A 1 83 ? -0.127 -3.855 -0.995 1.00 92.31 83 LYS A O 1
ATOM 680 N N . LEU A 1 84 ? -0.320 -2.519 0.807 1.00 92.75 84 LEU A N 1
ATOM 681 C CA . LEU A 1 84 ? 0.572 -3.260 1.690 1.00 92.75 84 LEU A CA 1
ATOM 682 C C . LEU A 1 84 ? -0.199 -3.681 2.936 1.00 92.75 84 LEU A C 1
ATOM 684 O O . LEU A 1 84 ? -0.870 -2.853 3.552 1.00 92.75 84 LEU A O 1
ATOM 688 N N . ALA A 1 85 ? -0.055 -4.938 3.346 1.00 92.25 85 ALA A N 1
ATOM 689 C CA . ALA A 1 85 ? -0.511 -5.386 4.656 1.00 92.25 85 ALA A CA 1
ATOM 690 C C . ALA A 1 85 ? 0.700 -5.755 5.513 1.00 92.25 85 ALA A C 1
ATOM 692 O O . ALA A 1 85 ? 1.435 -6.690 5.204 1.00 92.25 85 ALA A O 1
ATOM 693 N N . ILE A 1 86 ? 0.912 -5.001 6.591 1.00 91.56 86 ILE A N 1
ATOM 694 C CA . ILE A 1 86 ? 2.003 -5.218 7.543 1.00 91.56 86 ILE A CA 1
ATOM 695 C C . ILE A 1 86 ? 1.409 -5.801 8.822 1.00 91.56 86 ILE A C 1
ATOM 697 O O . ILE A 1 86 ? 0.466 -5.245 9.390 1.00 91.56 86 ILE A O 1
ATOM 701 N N . ASP A 1 87 ? 1.968 -6.914 9.290 1.00 92.62 87 ASP A N 1
ATOM 702 C CA . ASP A 1 87 ? 1.560 -7.515 10.554 1.00 92.62 87 ASP A CA 1
ATOM 703 C C . ASP A 1 87 ? 1.837 -6.562 11.731 1.00 92.62 87 ASP A C 1
ATOM 705 O O . ASP A 1 87 ? 2.931 -6.000 11.872 1.00 92.62 87 ASP A O 1
ATOM 709 N N . LYS A 1 88 ? 0.850 -6.408 12.621 1.00 88.88 88 LYS A N 1
ATOM 710 C CA . LYS A 1 88 ? 0.936 -5.498 13.776 1.00 88.88 88 LYS A CA 1
ATOM 711 C C . LYS A 1 88 ? 2.130 -5.800 14.683 1.00 88.88 88 LYS A C 1
ATOM 713 O O . LYS A 1 88 ? 2.703 -4.874 15.249 1.00 88.88 88 LYS A O 1
ATOM 718 N N . SER A 1 89 ? 2.545 -7.064 14.781 1.00 91.06 89 SER A N 1
ATOM 719 C CA . SER A 1 89 ? 3.695 -7.489 15.590 1.00 91.06 89 SER A CA 1
ATOM 720 C C . SER A 1 89 ? 5.040 -6.961 15.086 1.00 91.06 89 SER A C 1
ATOM 722 O O . SER A 1 89 ? 6.036 -7.047 15.806 1.00 91.06 89 SER A O 1
ATOM 724 N N . ILE A 1 90 ? 5.106 -6.455 13.848 1.00 90.31 90 ILE A N 1
ATOM 725 C CA . ILE A 1 90 ? 6.321 -5.841 13.300 1.00 90.31 90 ILE A CA 1
ATOM 726 C C . ILE A 1 90 ? 6.187 -4.367 12.958 1.00 90.31 90 ILE A C 1
ATOM 728 O O . ILE A 1 90 ? 7.213 -3.722 12.766 1.00 90.31 90 ILE A O 1
ATOM 732 N N . PHE A 1 91 ? 4.970 -3.829 12.920 1.00 85.88 91 PHE A N 1
ATOM 733 C CA . PHE A 1 91 ? 4.701 -2.471 12.457 1.00 85.88 91 PHE A CA 1
ATOM 734 C C . PHE A 1 91 ? 5.559 -1.413 13.175 1.00 85.88 91 PHE A C 1
ATOM 736 O O . PHE A 1 91 ? 6.277 -0.654 12.524 1.00 85.88 91 PHE A O 1
ATOM 743 N N . ASN A 1 92 ? 5.564 -1.438 14.512 1.00 86.69 92 ASN A N 1
ATOM 744 C CA . ASN A 1 92 ? 6.302 -0.489 15.357 1.00 86.69 92 ASN A CA 1
ATOM 745 C C . ASN A 1 92 ? 7.675 -0.995 15.815 1.00 86.69 92 ASN A C 1
ATOM 747 O O . ASN A 1 92 ? 8.321 -0.343 16.633 1.00 86.69 92 ASN A O 1
ATOM 751 N N . ASN A 1 93 ? 8.143 -2.140 15.309 1.00 88.50 93 ASN A N 1
ATOM 752 C CA . ASN A 1 93 ? 9.461 -2.631 15.692 1.00 88.50 93 ASN A CA 1
ATOM 753 C C . ASN A 1 93 ? 10.528 -1.654 15.205 1.00 88.50 93 ASN A C 1
ATOM 755 O O . ASN A 1 93 ? 10.604 -1.351 14.011 1.00 88.50 93 ASN A O 1
ATOM 759 N N . ILE A 1 94 ? 11.346 -1.186 16.142 1.00 86.50 94 ILE A N 1
ATOM 760 C CA . ILE A 1 94 ? 12.482 -0.321 15.857 1.00 86.50 94 ILE A CA 1
ATOM 761 C C . ILE A 1 94 ? 13.604 -1.173 15.270 1.00 86.50 94 ILE A C 1
ATOM 763 O O . ILE A 1 94 ? 13.892 -2.276 15.743 1.00 86.50 94 ILE A O 1
ATOM 767 N N . ILE A 1 95 ? 14.226 -0.661 14.215 1.00 84.19 95 ILE A N 1
ATOM 768 C CA . ILE A 1 95 ? 15.405 -1.261 13.608 1.00 84.19 95 ILE A CA 1
ATOM 769 C C . ILE A 1 95 ? 16.591 -0.930 14.514 1.00 84.19 95 ILE A C 1
ATOM 771 O O . ILE A 1 95 ? 17.092 0.195 14.525 1.00 84.19 95 ILE A O 1
ATOM 775 N N . GLN A 1 96 ? 16.978 -1.917 15.319 1.00 73.38 96 GLN A N 1
ATOM 776 C CA . GLN A 1 96 ? 18.185 -1.896 16.138 1.00 73.38 96 GLN A CA 1
ATOM 777 C C . GLN A 1 96 ? 19.309 -2.584 15.356 1.00 73.38 96 GLN A C 1
ATOM 779 O O . GLN A 1 96 ? 19.085 -3.621 14.721 1.00 73.38 96 GLN A O 1
ATOM 784 N N . GLU A 1 97 ? 20.493 -1.978 15.352 1.00 61.75 97 GLU A N 1
ATOM 785 C CA . GLU A 1 97 ? 21.694 -2.591 14.787 1.00 61.75 97 GLU A CA 1
ATOM 786 C C . GLU A 1 97 ? 22.058 -3.850 15.578 1.00 61.75 97 GLU A C 1
ATOM 788 O O . GLU A 1 97 ? 21.975 -3.870 16.802 1.00 61.75 97 GLU A O 1
ATOM 793 N N . ASN A 1 98 ? 22.507 -4.883 14.868 1.00 55.09 98 ASN A N 1
ATOM 794 C CA . ASN A 1 98 ? 23.504 -5.781 15.437 1.00 55.09 98 ASN A CA 1
ATOM 795 C C . ASN A 1 98 ? 24.860 -5.178 15.051 1.00 55.09 98 ASN A C 1
ATOM 797 O O . ASN A 1 98 ? 25.079 -4.927 13.864 1.00 55.09 98 ASN A O 1
ATOM 801 N N . GLU A 1 99 ? 25.732 -4.944 16.032 1.00 45.91 99 GLU A N 1
ATOM 802 C CA . GLU A 1 99 ? 27.011 -4.207 15.953 1.00 45.91 99 GLU A CA 1
ATOM 803 C C . GLU A 1 99 ? 28.091 -4.827 15.029 1.00 45.91 99 GLU A C 1
ATOM 805 O O . GLU A 1 99 ? 29.283 -4.668 15.263 1.00 45.91 99 GLU A O 1
ATOM 810 N N . SER A 1 100 ? 27.742 -5.578 13.983 1.00 52.16 100 SER A N 1
ATOM 811 C CA . SER A 1 100 ? 28.733 -6.338 13.198 1.00 52.16 100 SER A CA 1
ATOM 812 C C . SER A 1 100 ? 28.561 -6.279 11.685 1.00 52.16 100 SER A C 1
ATOM 814 O O . SER A 1 100 ? 29.240 -7.011 10.971 1.00 52.16 100 SER A O 1
ATOM 816 N N . ILE A 1 101 ? 27.686 -5.421 11.155 1.00 52.91 101 ILE A N 1
ATOM 817 C CA . ILE A 1 101 ? 27.564 -5.257 9.703 1.00 52.91 101 ILE A CA 1
ATOM 818 C C . ILE A 1 101 ? 27.574 -3.765 9.377 1.00 52.91 101 ILE A C 1
ATOM 820 O O . ILE A 1 101 ? 26.557 -3.097 9.545 1.00 52.91 101 ILE A O 1
ATOM 824 N N . ASN A 1 102 ? 28.711 -3.277 8.864 1.00 54.31 102 ASN A N 1
ATOM 825 C CA . ASN A 1 102 ? 28.845 -1.991 8.169 1.00 54.31 102 ASN A CA 1
ATOM 826 C C . ASN A 1 102 ? 27.963 -2.003 6.913 1.00 54.31 102 ASN A C 1
ATOM 828 O O . ASN A 1 102 ? 28.437 -2.187 5.794 1.00 54.31 102 ASN A O 1
ATOM 832 N N . ASN A 1 103 ? 26.653 -1.883 7.095 1.00 67.25 103 ASN A N 1
ATOM 833 C CA . ASN A 1 103 ? 25.709 -1.752 6.005 1.00 67.25 103 ASN A CA 1
ATOM 834 C C . ASN A 1 103 ? 25.156 -0.335 6.054 1.00 67.25 103 ASN A C 1
ATOM 836 O O . ASN A 1 103 ? 24.305 -0.023 6.883 1.00 67.25 103 ASN A O 1
ATOM 840 N N . THR A 1 104 ? 25.623 0.508 5.138 1.00 69.25 104 THR A N 1
ATOM 841 C CA . THR A 1 104 ? 25.214 1.912 4.975 1.00 69.25 104 THR A CA 1
ATOM 842 C C . THR A 1 104 ? 23.688 2.060 4.886 1.00 69.25 104 THR A C 1
ATOM 844 O O . THR A 1 104 ? 23.115 3.067 5.299 1.00 69.25 104 THR A O 1
ATOM 847 N N . ILE A 1 105 ? 22.999 1.023 4.388 1.00 69.75 105 ILE A N 1
ATOM 848 C CA . ILE A 1 105 ? 21.536 0.960 4.351 1.00 69.75 105 ILE A CA 1
ATOM 849 C C . ILE A 1 105 ? 20.960 0.869 5.768 1.00 69.75 105 ILE A C 1
ATOM 851 O O . ILE A 1 105 ? 19.987 1.550 6.068 1.00 69.75 105 ILE A O 1
ATOM 855 N N . LEU A 1 106 ? 21.526 0.046 6.654 1.00 70.56 106 LEU A N 1
ATOM 856 C CA . LEU A 1 106 ? 21.009 -0.121 8.016 1.00 70.56 106 LEU A CA 1
ATOM 857 C C . LEU A 1 106 ? 21.223 1.136 8.867 1.00 70.56 106 LEU A C 1
ATOM 859 O O . LEU A 1 106 ? 20.313 1.501 9.610 1.00 70.56 106 LEU A O 1
ATOM 863 N N . GLU A 1 107 ? 22.331 1.853 8.672 1.00 76.06 107 GLU A N 1
ATOM 864 C CA . GLU A 1 107 ? 22.579 3.133 9.349 1.00 76.06 107 GLU A CA 1
ATOM 865 C C . GLU A 1 107 ? 21.512 4.186 9.001 1.00 76.06 107 GLU A C 1
ATOM 867 O O . GLU A 1 107 ? 20.945 4.819 9.894 1.00 76.06 107 GLU A O 1
ATOM 872 N N . LYS A 1 108 ? 21.137 4.312 7.714 1.00 82.81 108 LYS A N 1
ATOM 873 C CA . LYS A 1 108 ? 20.064 5.224 7.245 1.00 82.81 108 LYS A CA 1
ATOM 874 C C . LYS A 1 108 ? 18.722 4.987 7.955 1.00 82.81 108 LYS A C 1
ATOM 876 O O . LYS A 1 108 ? 17.886 5.897 8.042 1.00 82.81 108 LYS A O 1
ATOM 881 N N . TYR A 1 109 ? 18.487 3.764 8.428 1.00 85.25 109 TYR A N 1
ATOM 882 C CA . TYR A 1 109 ? 17.243 3.355 9.079 1.00 85.25 109 TYR A CA 1
ATOM 883 C C . TYR A 1 109 ? 17.394 3.042 10.568 1.00 85.25 109 TYR A C 1
ATOM 885 O O . TYR A 1 109 ? 16.438 2.555 11.180 1.00 85.25 109 TYR A O 1
ATOM 893 N N . LYS A 1 110 ? 18.531 3.391 11.178 1.00 82.69 110 LYS A N 1
ATOM 894 C CA . LYS A 1 110 ? 18.729 3.294 12.624 1.00 82.69 110 LYS A CA 1
ATOM 895 C C . LYS A 1 110 ? 17.637 4.069 13.357 1.00 82.69 110 LYS A C 1
ATOM 897 O O . LYS A 1 110 ? 17.286 5.188 12.981 1.00 82.69 110 LYS A O 1
ATOM 902 N N . ASN A 1 111 ? 17.063 3.451 14.386 1.00 84.06 111 ASN A N 1
ATOM 903 C CA . ASN A 1 111 ? 15.961 4.005 15.182 1.00 84.06 111 ASN A CA 1
ATOM 904 C C . ASN A 1 111 ? 14.662 4.297 14.403 1.00 84.06 111 ASN A C 1
ATOM 906 O O . ASN A 1 111 ? 13.717 4.845 14.972 1.00 84.06 111 ASN A O 1
ATOM 910 N N . LYS A 1 112 ? 14.561 3.914 13.123 1.00 88.56 112 LYS A N 1
ATOM 911 C CA . LYS A 1 112 ? 13.301 3.966 12.372 1.00 88.56 112 LYS A CA 1
ATOM 912 C C . LYS A 1 112 ? 12.518 2.669 12.563 1.00 88.56 112 LYS A C 1
ATOM 914 O O . LYS A 1 112 ? 13.065 1.617 12.889 1.00 88.56 112 LYS A O 1
ATOM 919 N N . THR A 1 113 ? 11.210 2.745 12.354 1.00 91.00 113 THR A N 1
ATOM 920 C CA . THR A 1 113 ? 10.322 1.580 12.382 1.00 91.00 113 THR A CA 1
ATOM 921 C C . THR A 1 113 ? 10.435 0.762 11.095 1.00 91.00 113 THR A C 1
ATOM 923 O O . THR A 1 113 ? 10.736 1.295 10.022 1.00 91.00 113 THR A O 1
ATOM 926 N N . ILE A 1 114 ? 10.110 -0.532 11.173 1.00 89.19 114 ILE A N 1
ATOM 927 C CA . ILE A 1 114 ? 10.041 -1.406 9.991 1.00 89.19 114 ILE A CA 1
ATOM 928 C C . ILE A 1 114 ? 9.046 -0.868 8.954 1.00 89.19 114 ILE A C 1
ATOM 930 O O . ILE A 1 114 ? 9.357 -0.897 7.765 1.00 89.19 114 ILE A O 1
ATOM 934 N N . TYR A 1 115 ? 7.885 -0.335 9.366 1.00 90.19 115 TYR A N 1
ATOM 935 C CA . TYR A 1 115 ? 6.928 0.225 8.401 1.00 90.19 115 TYR A CA 1
ATOM 936 C C . TYR A 1 115 ? 7.561 1.363 7.586 1.00 90.19 115 TYR A C 1
ATOM 938 O O . TYR A 1 115 ? 7.384 1.433 6.371 1.00 90.19 115 TYR A O 1
ATOM 946 N N . LYS A 1 116 ? 8.342 2.230 8.244 1.00 91.56 116 LYS A N 1
ATOM 947 C CA . LYS A 1 116 ? 8.984 3.377 7.601 1.00 91.56 116 LYS A CA 1
ATOM 948 C C . LYS A 1 116 ? 10.069 2.920 6.635 1.00 91.56 116 LYS A C 1
ATOM 950 O O . LYS A 1 116 ? 10.156 3.453 5.535 1.00 91.56 116 LYS A O 1
ATOM 955 N N . PHE A 1 117 ? 10.827 1.887 7.006 1.00 91.56 117 PHE A N 1
ATOM 956 C CA . PHE A 1 117 ? 11.765 1.233 6.097 1.00 91.56 117 PHE A CA 1
ATOM 957 C C . PHE A 1 117 ? 11.071 0.711 4.834 1.00 91.56 117 PHE A C 1
ATOM 959 O O . PHE A 1 117 ? 11.488 1.062 3.733 1.00 91.56 117 PHE A O 1
ATOM 966 N N . VAL A 1 118 ? 10.007 -0.087 4.978 1.00 92.38 118 VAL A N 1
ATOM 967 C CA . VAL A 1 118 ? 9.307 -0.702 3.835 1.00 92.38 118 VAL A CA 1
ATOM 968 C C . VAL A 1 118 ? 8.754 0.368 2.893 1.00 92.38 118 VAL A C 1
ATOM 970 O O . VAL A 1 118 ? 8.978 0.298 1.688 1.00 92.38 118 VAL A O 1
ATOM 973 N N . VAL A 1 119 ? 8.073 1.376 3.442 1.00 92.19 119 VAL A N 1
ATOM 974 C CA . VAL A 1 119 ? 7.427 2.431 2.651 1.00 92.19 119 VAL A CA 1
ATOM 975 C C . VAL A 1 119 ? 8.455 3.321 1.955 1.00 92.19 119 VAL A C 1
ATOM 977 O O . VAL A 1 119 ? 8.318 3.569 0.761 1.00 92.19 119 VAL A O 1
ATOM 980 N N . GLU A 1 120 ? 9.508 3.774 2.648 1.00 92.06 120 GLU A N 1
ATOM 981 C CA . GLU A 1 120 ? 10.534 4.620 2.018 1.00 92.06 120 GLU A CA 1
ATOM 982 C C . GLU A 1 120 ? 11.266 3.881 0.893 1.00 92.06 120 GLU A C 1
ATOM 984 O O . GLU A 1 120 ? 11.465 4.466 -0.169 1.00 92.06 120 GLU A O 1
ATOM 989 N N . ASN A 1 121 ? 11.628 2.609 1.097 1.00 92.31 121 ASN A N 1
ATOM 990 C CA . ASN A 1 121 ? 12.309 1.823 0.064 1.00 92.31 121 ASN A CA 1
ATOM 991 C C . ASN A 1 121 ? 11.393 1.529 -1.126 1.00 92.31 121 ASN A C 1
ATOM 993 O O . ASN A 1 121 ? 11.858 1.552 -2.259 1.00 92.31 121 ASN A O 1
ATOM 997 N N . LEU A 1 122 ? 10.099 1.289 -0.897 1.00 93.31 122 LEU A N 1
ATOM 998 C CA . LEU A 1 122 ? 9.148 1.107 -1.992 1.00 93.31 122 LEU A CA 1
ATOM 999 C C . LEU A 1 122 ? 9.003 2.387 -2.825 1.00 93.31 122 LEU A C 1
ATOM 1001 O O . LEU A 1 122 ? 9.032 2.323 -4.049 1.00 93.31 122 LEU A O 1
ATOM 1005 N N . ILE A 1 123 ? 8.895 3.550 -2.177 1.00 92.31 123 ILE A N 1
ATOM 1006 C CA . ILE A 1 123 ? 8.823 4.847 -2.867 1.00 92.31 123 ILE A CA 1
ATOM 1007 C C . ILE A 1 123 ? 10.100 5.099 -3.676 1.00 92.31 123 ILE A C 1
ATOM 1009 O O . ILE A 1 123 ? 10.027 5.496 -4.837 1.00 92.31 123 ILE A O 1
ATOM 1013 N N . GLU A 1 124 ? 11.272 4.845 -3.087 1.00 91.38 124 GLU A N 1
ATOM 1014 C CA . GLU A 1 124 ? 12.557 4.985 -3.781 1.00 91.38 124 GLU A CA 1
ATOM 1015 C C . GLU A 1 124 ? 12.667 4.008 -4.966 1.00 91.38 124 GLU A C 1
ATOM 1017 O O . GLU A 1 124 ? 13.081 4.415 -6.050 1.00 91.38 124 GLU A O 1
ATOM 1022 N N . ALA A 1 125 ? 12.215 2.760 -4.815 1.00 92.75 125 ALA A N 1
ATOM 1023 C CA . ALA A 1 125 ? 12.176 1.783 -5.901 1.00 92.75 125 ALA A CA 1
ATOM 1024 C C . ALA A 1 125 ? 11.301 2.248 -7.074 1.00 92.75 125 ALA A C 1
ATOM 1026 O O . ALA A 1 125 ? 11.741 2.218 -8.223 1.00 92.75 125 ALA A O 1
ATOM 1027 N N . LEU A 1 126 ? 10.093 2.738 -6.793 1.00 92.44 126 LEU A N 1
ATOM 1028 C CA . LEU A 1 126 ? 9.160 3.199 -7.825 1.00 92.44 126 LEU A CA 1
ATOM 1029 C C . LEU A 1 126 ? 9.657 4.457 -8.554 1.00 92.44 126 LEU A C 1
ATOM 1031 O O . LEU A 1 126 ? 9.461 4.573 -9.765 1.00 92.44 126 LEU A O 1
ATOM 1035 N N . ASN A 1 127 ? 10.323 5.369 -7.838 1.00 90.44 127 ASN A N 1
ATOM 1036 C CA . ASN A 1 127 ? 10.841 6.616 -8.406 1.00 90.44 127 ASN A CA 1
ATOM 1037 C C . ASN A 1 127 ? 12.164 6.438 -9.169 1.00 90.44 127 ASN A C 1
ATOM 1039 O O . ASN A 1 127 ? 12.368 7.118 -10.171 1.00 90.44 127 ASN A O 1
ATOM 1043 N N . PHE A 1 128 ? 13.075 5.571 -8.706 1.00 90.44 128 PHE A N 1
ATOM 1044 C CA . PHE A 1 128 ? 14.462 5.540 -9.204 1.00 90.44 128 PHE A CA 1
ATOM 1045 C C . PHE A 1 128 ? 14.894 4.227 -9.853 1.00 90.44 128 PHE A C 1
ATOM 1047 O O . PHE A 1 128 ? 15.830 4.226 -10.652 1.00 90.44 128 PHE A O 1
ATOM 1054 N N . HIS A 1 129 ? 14.232 3.114 -9.547 1.00 91.69 129 HIS A N 1
ATOM 1055 C CA . HIS A 1 129 ? 14.563 1.816 -10.139 1.00 91.69 129 HIS A CA 1
ATOM 1056 C C . HIS A 1 129 ? 13.550 1.383 -11.202 1.00 91.69 129 HIS A C 1
ATOM 1058 O O . HIS A 1 129 ? 13.905 0.633 -12.112 1.00 91.69 129 HIS A O 1
ATOM 1064 N N . GLY A 1 130 ? 12.316 1.884 -11.103 1.00 90.94 130 GLY A N 1
ATOM 1065 C CA . GLY A 1 130 ? 11.205 1.465 -11.942 1.00 90.94 130 GLY A CA 1
ATOM 1066 C C . GLY A 1 130 ? 10.785 0.018 -11.663 1.00 90.94 130 GLY A C 1
ATOM 1067 O O . GLY A 1 130 ? 11.464 -0.742 -10.970 1.00 90.94 130 GLY A O 1
ATOM 1068 N N . ILE A 1 131 ? 9.635 -0.375 -12.201 1.00 91.44 131 ILE A N 1
ATOM 1069 C CA . ILE A 1 131 ? 9.131 -1.750 -12.131 1.00 91.44 131 ILE A CA 1
ATOM 1070 C C . ILE A 1 131 ? 8.730 -2.259 -13.514 1.00 91.44 131 ILE A C 1
ATOM 1072 O O . ILE A 1 131 ? 8.282 -1.508 -14.376 1.00 91.44 131 ILE A O 1
ATOM 1076 N N . GLY A 1 132 ? 8.851 -3.569 -13.712 1.00 88.62 132 GLY A N 1
ATOM 1077 C CA . GLY A 1 132 ? 8.554 -4.220 -14.985 1.00 88.62 132 GLY A CA 1
ATOM 1078 C C . GLY A 1 132 ? 9.779 -4.331 -15.890 1.00 88.62 132 GLY A C 1
ATOM 1079 O O . GLY A 1 132 ? 10.920 -4.361 -15.432 1.00 88.62 132 GLY A O 1
ATOM 1080 N N . ALA A 1 133 ? 9.536 -4.468 -17.190 1.00 85.69 133 ALA A N 1
ATOM 1081 C CA . ALA A 1 133 ? 10.596 -4.669 -18.169 1.00 85.69 133 ALA A CA 1
ATOM 1082 C C . ALA A 1 133 ? 11.213 -3.336 -18.620 1.00 85.69 133 ALA A C 1
ATOM 1084 O O . ALA A 1 133 ? 10.536 -2.313 -18.665 1.00 85.69 133 ALA A O 1
ATOM 1085 N N . LYS A 1 134 ? 12.481 -3.389 -19.054 1.00 88.19 134 LYS A N 1
ATOM 1086 C CA . LYS A 1 134 ? 13.173 -2.290 -19.758 1.00 88.19 134 LYS A CA 1
ATOM 1087 C C . LYS A 1 134 ? 13.314 -0.991 -18.951 1.00 88.19 134 LYS A C 1
ATOM 1089 O O . LYS A 1 134 ? 13.306 0.101 -19.517 1.00 88.19 134 LYS A O 1
ATOM 1094 N N . THR A 1 135 ? 13.511 -1.109 -17.640 1.00 90.50 135 THR A N 1
ATOM 1095 C CA . THR A 1 135 ? 13.777 0.042 -16.764 1.00 90.50 135 THR A CA 1
ATOM 1096 C C . THR A 1 135 ? 15.072 0.770 -17.127 1.00 90.50 135 THR A C 1
ATOM 1098 O O . THR A 1 135 ? 15.103 1.990 -17.160 1.00 90.50 135 THR A O 1
ATOM 1101 N N . SER A 1 136 ? 16.122 0.069 -17.558 1.00 87.88 136 SER A N 1
ATOM 1102 C CA . SER A 1 136 ? 17.378 0.712 -17.984 1.00 87.88 136 SER A CA 1
ATOM 1103 C C . SER A 1 136 ? 17.228 1.737 -19.117 1.00 87.88 136 SER A C 1
ATOM 1105 O O . SER A 1 136 ? 18.070 2.619 -19.249 1.00 87.88 136 SER A O 1
ATOM 1107 N N . VAL A 1 137 ? 16.168 1.633 -19.925 1.00 88.56 137 VAL A N 1
ATOM 1108 C CA . VAL A 1 137 ? 15.862 2.556 -21.031 1.00 88.56 137 VAL A CA 1
ATOM 1109 C C . VAL A 1 137 ? 14.632 3.430 -20.747 1.00 88.56 137 VAL A C 1
ATOM 1111 O O . VAL A 1 137 ? 14.090 4.050 -21.657 1.00 88.56 137 VAL A O 1
ATOM 1114 N N . GLY A 1 138 ? 14.187 3.494 -19.486 1.00 88.06 138 GLY A N 1
ATOM 1115 C CA . GLY A 1 138 ? 13.197 4.465 -19.009 1.00 88.06 138 GLY A CA 1
ATOM 1116 C C . GLY A 1 138 ? 11.749 3.976 -18.896 1.00 88.06 138 GLY A C 1
ATOM 1117 O O . GLY A 1 138 ? 10.877 4.771 -18.547 1.00 88.06 138 GLY A O 1
ATOM 1118 N N . TYR A 1 139 ? 11.451 2.694 -19.140 1.00 90.94 139 TYR A N 1
ATOM 1119 C CA . TYR A 1 139 ? 10.099 2.161 -18.903 1.00 90.94 139 TYR A CA 1
ATOM 1120 C C . TYR A 1 139 ? 9.871 1.857 -17.420 1.00 90.94 139 TYR A C 1
ATOM 1122 O O . TYR A 1 139 ? 10.801 1.550 -16.683 1.00 90.94 139 TYR A O 1
ATOM 1130 N N . GLY A 1 140 ? 8.611 1.899 -16.980 1.00 89.94 140 GLY A N 1
ATOM 1131 C CA . GLY A 1 140 ? 8.240 1.407 -15.650 1.00 89.94 140 GLY A CA 1
ATOM 1132 C C . GLY A 1 140 ? 8.531 2.353 -14.484 1.00 89.94 140 GLY A C 1
ATOM 1133 O O . GLY A 1 140 ? 8.385 1.947 -13.333 1.00 89.94 140 GLY A O 1
ATOM 1134 N N . TYR A 1 141 ? 8.926 3.598 -14.758 1.00 90.94 141 TYR A N 1
ATOM 1135 C CA . TYR A 1 141 ? 9.144 4.623 -13.737 1.00 90.94 141 TYR A CA 1
ATOM 1136 C C . TYR A 1 141 ? 7.845 5.306 -13.344 1.00 90.94 141 TYR A C 1
ATOM 1138 O O . TYR A 1 141 ? 6.982 5.583 -14.181 1.00 90.94 141 TYR A O 1
ATOM 1146 N N . PHE A 1 142 ? 7.740 5.617 -12.059 1.00 90.31 142 PHE A N 1
ATOM 1147 C CA . PHE A 1 142 ? 6.629 6.363 -11.505 1.00 90.31 142 PHE A CA 1
ATOM 1148 C C . PHE A 1 142 ? 7.055 7.811 -11.297 1.00 90.31 142 PHE A C 1
ATOM 1150 O O . PHE A 1 142 ? 8.208 8.103 -10.993 1.00 90.31 142 PHE A O 1
ATOM 1157 N N . GLN A 1 143 ? 6.112 8.725 -11.493 1.00 84.56 143 GLN A N 1
ATOM 1158 C CA . GLN A 1 143 ? 6.326 10.155 -11.316 1.00 84.56 143 GLN A CA 1
ATOM 1159 C C . GLN A 1 143 ? 5.410 10.665 -10.208 1.00 84.56 143 GLN A C 1
ATOM 1161 O O . GLN A 1 143 ? 4.362 10.077 -9.945 1.00 84.56 143 GLN A O 1
ATOM 1166 N N . GLU A 1 144 ? 5.803 11.778 -9.586 1.00 84.25 144 GLU A N 1
ATOM 1167 C CA . GLU A 1 144 ? 4.991 12.502 -8.597 1.00 84.25 144 GLU A CA 1
ATOM 1168 C C . GLU A 1 144 ? 4.698 11.728 -7.296 1.00 84.25 144 GLU A C 1
ATOM 1170 O O . GLU A 1 144 ? 3.745 12.041 -6.589 1.00 84.25 144 GLU A O 1
ATOM 1175 N N . ILE A 1 145 ? 5.530 10.746 -6.926 1.00 86.44 145 ILE A N 1
ATOM 1176 C CA . ILE A 1 145 ? 5.416 10.066 -5.628 1.00 86.44 145 ILE A CA 1
ATOM 1177 C C . ILE A 1 145 ? 6.274 10.796 -4.591 1.00 86.44 145 ILE A C 1
ATOM 1179 O O . ILE A 1 145 ? 7.506 10.706 -4.620 1.00 86.44 145 ILE A O 1
ATOM 1183 N N . THR A 1 146 ? 5.628 11.480 -3.643 1.00 88.19 146 THR A N 1
ATOM 1184 C CA . THR A 1 146 ? 6.303 12.146 -2.514 1.00 88.19 146 THR A CA 1
ATOM 1185 C C . THR A 1 146 ? 6.170 11.344 -1.221 1.00 88.19 146 THR A C 1
ATOM 1187 O O . THR A 1 146 ? 5.136 10.731 -0.941 1.00 88.19 146 THR A O 1
ATOM 1190 N N . LYS A 1 147 ? 7.224 11.355 -0.395 1.00 89.75 147 LYS A N 1
ATOM 1191 C CA . LYS A 1 147 ? 7.234 10.633 0.887 1.00 89.75 147 LYS A CA 1
ATOM 1192 C C . LYS A 1 147 ? 6.169 11.189 1.829 1.00 89.75 147 LYS A C 1
ATOM 1194 O O . LYS A 1 147 ? 5.455 10.425 2.477 1.00 89.75 147 LYS A O 1
ATOM 1199 N N . GLU A 1 148 ? 6.042 12.510 1.885 1.00 89.31 148 GLU A N 1
ATOM 1200 C CA . GLU A 1 148 ? 5.125 13.225 2.769 1.00 89.31 148 GLU A CA 1
ATOM 1201 C C . GLU A 1 148 ? 3.668 12.854 2.493 1.00 89.31 148 GLU A C 1
ATOM 1203 O O . GLU A 1 148 ? 2.909 12.600 3.431 1.00 89.31 148 GLU A O 1
ATOM 1208 N N . GLU A 1 149 ? 3.270 12.805 1.221 1.00 89.31 149 GLU A N 1
ATOM 1209 C CA . GLU A 1 149 ? 1.906 12.453 0.841 1.00 89.31 149 GLU A CA 1
ATOM 1210 C C . GLU A 1 149 ? 1.589 10.994 1.181 1.00 89.31 149 GLU A C 1
ATOM 1212 O O . GLU A 1 149 ? 0.570 10.726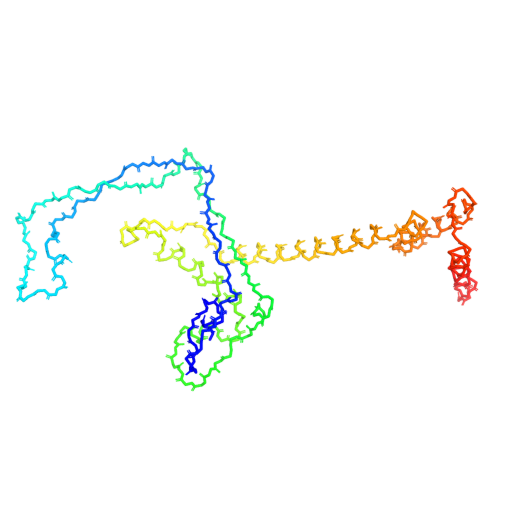 1.821 1.00 89.31 149 GLU A O 1
ATOM 1217 N N . CYS A 1 150 ? 2.491 10.061 0.861 1.00 88.44 150 CYS A N 1
ATOM 1218 C CA . CYS A 1 150 ? 2.311 8.651 1.199 1.00 88.44 150 CYS A CA 1
ATOM 1219 C C . CYS A 1 150 ? 2.165 8.436 2.714 1.00 88.44 150 CYS A C 1
ATOM 1221 O O . CYS A 1 150 ? 1.259 7.726 3.153 1.00 88.44 150 CYS A O 1
ATOM 1223 N N . PHE A 1 151 ? 2.998 9.080 3.540 1.00 89.56 151 PHE A N 1
ATOM 1224 C CA . PHE A 1 151 ? 2.876 8.961 4.997 1.00 89.56 151 PHE A CA 1
ATOM 1225 C C . PHE A 1 151 ? 1.570 9.555 5.531 1.00 89.56 151 PHE A C 1
ATOM 1227 O O . PHE A 1 151 ? 0.945 8.950 6.404 1.00 89.56 151 PHE A O 1
ATOM 1234 N N . LYS A 1 152 ? 1.114 10.694 4.992 1.00 90.44 152 LYS A N 1
ATOM 1235 C CA . LYS A 1 152 ? -0.194 11.272 5.349 1.00 90.44 152 LYS A CA 1
ATOM 1236 C C . LYS A 1 152 ? -1.336 10.310 5.021 1.00 90.44 152 LYS A C 1
ATOM 1238 O O . LYS A 1 152 ? -2.209 10.097 5.862 1.00 90.44 152 LYS A O 1
ATOM 1243 N N . GLN A 1 153 ? -1.314 9.702 3.834 1.00 87.75 153 GLN A N 1
ATOM 1244 C CA . GLN A 1 153 ? -2.318 8.717 3.426 1.00 87.75 153 GLN A CA 1
ATOM 1245 C C . GLN A 1 153 ? -2.332 7.503 4.366 1.00 87.75 153 GLN A C 1
ATOM 1247 O O . GLN A 1 153 ? -3.401 7.100 4.817 1.00 87.75 153 GLN A O 1
ATOM 1252 N N . ILE A 1 154 ? -1.164 6.967 4.737 1.00 86.56 154 ILE A N 1
ATOM 1253 C CA . ILE A 1 154 ? -1.056 5.829 5.666 1.00 86.56 154 ILE A CA 1
ATOM 1254 C C . ILE A 1 154 ? -1.652 6.168 7.037 1.00 86.56 154 ILE A C 1
ATOM 1256 O O . ILE A 1 154 ? -2.467 5.405 7.551 1.00 86.56 154 ILE A O 1
ATOM 1260 N N . VAL A 1 155 ? -1.297 7.321 7.615 1.00 87.81 155 VAL A N 1
ATOM 1261 C CA . VAL A 1 155 ? -1.820 7.745 8.927 1.00 87.81 155 VAL A CA 1
ATOM 1262 C C . VAL A 1 155 ? -3.342 7.897 8.891 1.00 87.81 155 VAL A C 1
ATOM 1264 O O . VAL A 1 155 ? -4.031 7.470 9.817 1.00 87.81 155 VAL A O 1
ATOM 1267 N N . ASN A 1 156 ? -3.884 8.479 7.820 1.00 90.38 156 ASN A N 1
ATOM 1268 C CA . ASN A 1 156 ? -5.330 8.626 7.654 1.00 90.38 156 ASN A CA 1
ATOM 1269 C C . ASN A 1 156 ? -6.029 7.269 7.490 1.00 90.38 156 ASN A C 1
ATOM 1271 O O . ASN A 1 156 ? -7.089 7.051 8.079 1.00 90.38 156 ASN A O 1
ATOM 1275 N N . ASN A 1 157 ? -5.424 6.345 6.742 1.00 88.38 157 ASN A N 1
ATOM 1276 C CA . ASN A 1 157 ? -5.948 4.997 6.546 1.00 88.38 157 ASN A CA 1
ATOM 1277 C C . ASN A 1 157 ? -5.968 4.190 7.849 1.00 88.38 157 ASN A C 1
ATOM 1279 O O . ASN A 1 157 ? -6.964 3.523 8.118 1.00 88.38 157 ASN A O 1
ATOM 1283 N N . GLU A 1 158 ? -4.929 4.287 8.682 1.00 84.94 158 GLU A N 1
ATOM 1284 C CA . GLU A 1 158 ? -4.906 3.626 9.993 1.00 84.94 158 GLU A CA 1
ATOM 1285 C C . GLU A 1 158 ? -5.985 4.192 10.926 1.00 84.94 158 GLU A C 1
ATOM 1287 O O . GLU A 1 158 ? -6.764 3.423 11.485 1.00 84.94 158 GLU A O 1
ATOM 1292 N N . LYS A 1 159 ? -6.140 5.523 11.004 1.00 89.56 159 LYS A N 1
ATOM 1293 C CA . LYS A 1 159 ? -7.229 6.148 11.782 1.00 89.56 159 LYS A CA 1
ATOM 1294 C C . LYS A 1 159 ? -8.612 5.690 11.316 1.00 89.56 159 LYS A C 1
ATOM 1296 O O . LYS A 1 159 ? -9.482 5.398 12.136 1.00 89.56 159 LYS A O 1
ATOM 1301 N N . ARG A 1 160 ? -8.825 5.624 9.996 1.00 90.88 160 ARG A N 1
ATOM 1302 C CA . ARG A 1 160 ? -10.082 5.136 9.412 1.00 90.88 160 ARG A CA 1
ATOM 1303 C C . ARG A 1 160 ? -10.329 3.676 9.792 1.00 90.88 160 ARG A C 1
ATOM 1305 O O . ARG A 1 160 ? -11.412 3.349 10.264 1.00 90.88 160 ARG A O 1
ATOM 1312 N N . ARG A 1 161 ? -9.312 2.825 9.663 1.00 87.81 161 ARG A N 1
ATOM 1313 C CA . ARG A 1 161 ? -9.383 1.403 10.013 1.00 87.81 161 ARG A CA 1
ATOM 1314 C C . ARG A 1 161 ? -9.681 1.183 11.496 1.00 87.81 161 ARG A C 1
ATOM 1316 O O . ARG A 1 161 ? -10.466 0.305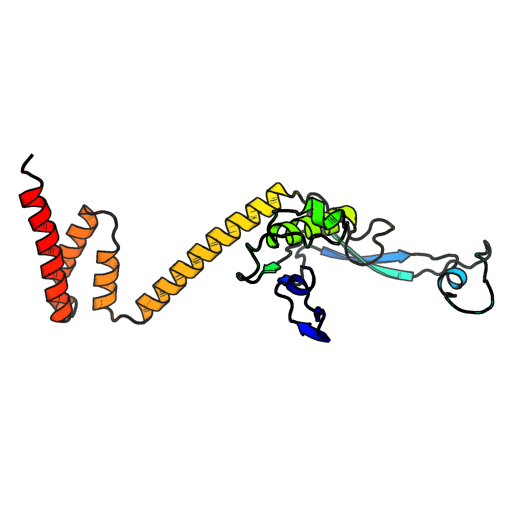 11.838 1.00 87.81 161 ARG A O 1
ATOM 1323 N N . GLU A 1 162 ? -9.065 1.954 12.388 1.00 88.94 162 GLU A N 1
ATOM 1324 C CA . GLU A 1 162 ? -9.334 1.880 13.829 1.00 88.94 162 GLU A CA 1
ATOM 1325 C C . GLU A 1 162 ? -10.789 2.225 14.154 1.00 88.94 162 GLU A C 1
ATOM 1327 O O . GLU A 1 162 ? -11.424 1.523 14.946 1.00 88.94 162 GLU A O 1
ATOM 1332 N N . LYS A 1 163 ? -11.332 3.257 13.496 1.00 92.31 163 LYS A N 1
ATOM 1333 C CA . LYS A 1 163 ? -12.739 3.642 13.615 1.00 92.31 163 LYS A CA 1
ATOM 1334 C C . LYS A 1 163 ? -13.673 2.532 13.120 1.00 92.31 163 LYS A C 1
ATOM 1336 O O . LYS A 1 163 ? -14.575 2.144 13.854 1.00 92.31 163 LYS A O 1
ATOM 1341 N N . GLU A 1 164 ? -13.408 1.964 11.945 1.00 92.12 164 GLU A N 1
ATOM 1342 C CA . GLU A 1 164 ? -14.198 0.861 11.373 1.00 92.12 164 GLU A CA 1
ATOM 1343 C C . GLU A 1 164 ? -14.188 -0.384 12.272 1.00 92.12 164 GLU A C 1
ATOM 1345 O O . GLU A 1 164 ? -15.231 -0.983 12.520 1.00 92.12 164 GLU A O 1
ATOM 1350 N N . ILE A 1 165 ? -13.031 -0.750 12.839 1.00 91.00 165 ILE A N 1
ATOM 1351 C CA . ILE A 1 165 ? -12.928 -1.878 13.781 1.00 91.00 165 ILE A CA 1
ATOM 1352 C C . ILE A 1 165 ? -13.745 -1.615 15.052 1.00 91.00 165 ILE A C 1
ATOM 1354 O O . ILE A 1 165 ? -14.332 -2.544 15.614 1.00 91.00 165 ILE A O 1
ATOM 1358 N N . LEU A 1 166 ? -13.749 -0.376 15.551 1.00 91.81 166 LEU A N 1
ATOM 1359 C CA . LEU A 1 166 ? -14.526 -0.006 16.730 1.00 91.81 166 LEU A CA 1
ATOM 1360 C C . LEU A 1 166 ? -16.030 -0.087 16.447 1.00 91.81 166 LEU A C 1
ATOM 1362 O O . LEU A 1 166 ? -16.755 -0.691 17.236 1.00 91.81 166 LEU A O 1
ATOM 1366 N N . GLU A 1 167 ? -16.469 0.449 15.309 1.00 91.56 167 GLU A N 1
ATOM 1367 C CA . GLU A 1 167 ? -17.858 0.377 14.842 1.00 91.56 167 GLU A CA 1
ATOM 1368 C C . GLU A 1 167 ? -18.304 -1.074 14.623 1.00 91.56 167 GLU A C 1
ATOM 1370 O O . GLU A 1 167 ? -19.380 -1.468 15.063 1.00 91.56 167 GLU A O 1
ATOM 1375 N N . GLU A 1 168 ? -17.463 -1.923 14.028 1.00 92.62 168 GLU A N 1
ATOM 1376 C CA . GLU A 1 168 ? -17.782 -3.337 13.820 1.00 92.62 168 GLU A CA 1
ATOM 1377 C C . GLU A 1 168 ? -17.905 -4.099 15.150 1.00 92.62 168 GLU A C 1
ATOM 1379 O O . GLU A 1 168 ? -18.818 -4.909 15.332 1.00 92.62 168 GLU A O 1
ATOM 1384 N N . LYS A 1 169 ? -17.013 -3.833 16.114 1.00 90.56 169 LYS A N 1
ATOM 1385 C CA . LYS A 1 169 ? -17.111 -4.398 17.471 1.00 90.56 169 LYS A CA 1
ATOM 1386 C C . LYS A 1 169 ? -18.384 -3.946 18.175 1.00 90.56 169 LYS A C 1
ATOM 1388 O O . LYS A 1 169 ? -19.015 -4.751 18.861 1.00 90.56 169 LYS A O 1
ATOM 1393 N N . GLU A 1 170 ? -18.749 -2.680 18.014 1.00 88.31 170 GLU A N 1
ATOM 1394 C CA . GLU A 1 170 ? -19.976 -2.122 18.567 1.00 88.31 170 GLU A CA 1
ATOM 1395 C C . GLU A 1 170 ? -21.211 -2.779 17.947 1.00 88.31 170 GLU A C 1
ATOM 1397 O O . GLU A 1 170 ? -22.055 -3.298 18.676 1.00 88.31 170 GLU A O 1
ATOM 1402 N N . ASN A 1 171 ? -21.263 -2.883 16.622 1.00 88.69 171 ASN A N 1
ATOM 1403 C CA . ASN A 1 171 ? -22.350 -3.545 15.907 1.00 88.69 171 ASN A CA 1
ATOM 1404 C C . ASN A 1 171 ? -22.480 -5.019 16.309 1.00 88.69 171 ASN A C 1
ATOM 1406 O O . ASN A 1 171 ? -23.585 -5.493 16.566 1.00 88.69 171 ASN A O 1
ATOM 1410 N N . LYS A 1 172 ? -21.362 -5.742 16.461 1.00 90.94 172 LYS A N 1
ATOM 1411 C CA . LYS A 1 172 ? -21.361 -7.125 16.970 1.00 90.94 172 LYS A CA 1
ATOM 1412 C C . LYS A 1 172 ? -21.881 -7.229 18.403 1.00 90.94 172 LYS A C 1
ATOM 1414 O O . LYS A 1 172 ? -22.503 -8.232 18.740 1.00 90.94 172 LYS A O 1
ATOM 1419 N N . LYS A 1 173 ? -21.621 -6.232 19.255 1.00 88.19 173 LYS A N 1
ATOM 1420 C CA . LYS A 1 173 ? -22.162 -6.183 20.620 1.00 88.19 173 LYS A CA 1
ATOM 1421 C C . LYS A 1 173 ? -23.670 -5.944 20.593 1.00 88.19 173 LYS A C 1
ATOM 1423 O O . LYS A 1 173 ? -24.398 -6.681 21.246 1.00 88.19 173 LYS A O 1
ATOM 1428 N N . LEU A 1 174 ? -24.122 -4.980 19.792 1.00 88.56 174 LEU A N 1
ATOM 1429 C CA . LEU A 1 174 ? -25.540 -4.675 19.609 1.00 88.56 174 LEU A CA 1
ATOM 1430 C C . LEU A 1 174 ? -26.303 -5.874 19.037 1.00 88.56 174 LEU A C 1
ATOM 1432 O O . LEU A 1 174 ? -27.383 -6.175 19.519 1.00 88.56 174 LEU A O 1
ATOM 1436 N N . MET A 1 175 ? -25.753 -6.611 18.068 1.00 88.62 175 MET A N 1
ATOM 1437 C CA . MET A 1 175 ? -26.417 -7.793 17.496 1.00 88.62 175 MET A CA 1
ATOM 1438 C C . MET A 1 175 ? -26.667 -8.922 18.503 1.00 88.62 175 MET A C 1
ATOM 1440 O O . MET A 1 175 ? -27.586 -9.708 18.299 1.00 88.62 175 MET A O 1
ATOM 1444 N N . LYS A 1 176 ? -25.870 -9.010 19.573 1.00 90.12 176 LYS A N 1
ATOM 1445 C CA . LYS A 1 176 ? -26.039 -10.015 20.635 1.00 90.12 176 LYS A CA 1
ATOM 1446 C C . LYS A 1 176 ? -27.060 -9.614 21.699 1.00 90.12 176 LYS A C 1
ATOM 1448 O O . LYS A 1 176 ? -27.420 -10.460 22.504 1.00 90.12 176 LYS A O 1
ATOM 1453 N N . MET A 1 177 ? -27.462 -8.346 21.722 1.00 87.25 177 MET A N 1
ATOM 1454 C CA . MET A 1 177 ? -28.402 -7.802 22.696 1.00 87.25 177 MET A CA 1
ATOM 1455 C C . MET A 1 177 ? -29.844 -7.950 22.206 1.00 87.25 177 MET A C 1
ATOM 1457 O O . MET A 1 177 ? -30.123 -7.813 21.005 1.00 87.25 177 MET A O 1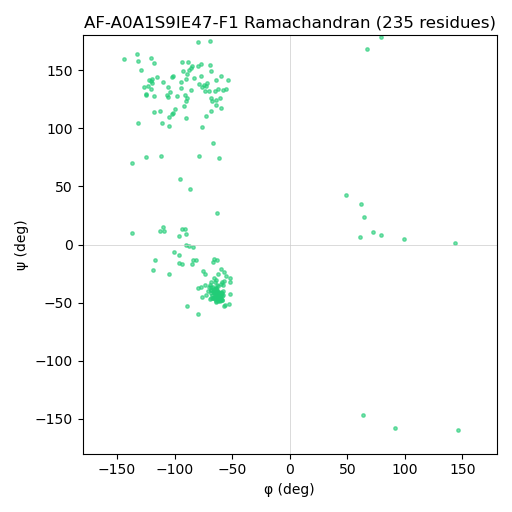
ATOM 1461 N N . ASN A 1 178 ? -30.767 -8.163 23.139 1.00 85.25 178 ASN A N 1
ATOM 1462 C CA . ASN A 1 178 ? -32.197 -8.036 22.877 1.00 85.25 178 ASN A CA 1
ATOM 1463 C C . ASN A 1 178 ? -32.576 -6.547 22.648 1.00 85.25 178 ASN A C 1
ATOM 1465 O O . ASN A 1 178 ? -31.732 -5.644 22.704 1.00 85.25 178 ASN A O 1
ATOM 1469 N N . ASN A 1 179 ? -33.831 -6.266 22.294 1.00 83.81 179 ASN A N 1
ATOM 1470 C CA . ASN A 1 179 ? -34.249 -4.893 21.976 1.00 83.81 179 ASN A CA 1
ATOM 1471 C C . ASN A 1 179 ? -34.181 -3.952 23.193 1.00 83.81 179 ASN A C 1
ATOM 1473 O O . ASN A 1 179 ? -33.747 -2.806 23.045 1.00 83.81 179 ASN A O 1
ATOM 1477 N N . SER A 1 180 ? -34.547 -4.450 24.370 1.00 80.19 180 SER A N 1
ATOM 1478 C CA . SER A 1 180 ? -34.558 -3.748 25.657 1.00 80.19 180 SER A CA 1
ATOM 1479 C C . SER A 1 180 ? -33.134 -3.334 26.076 1.00 80.19 180 SER A C 1
ATOM 1481 O O . SER A 1 180 ? -32.834 -2.149 26.272 1.00 80.19 180 SER A O 1
ATOM 1483 N N . GLU A 1 181 ? -32.198 -4.282 26.014 1.00 82.12 181 GLU A N 1
ATOM 1484 C CA . GLU A 1 181 ? -30.773 -4.118 26.301 1.00 82.12 181 GLU A CA 1
ATOM 1485 C C . GLU A 1 181 ? -30.105 -3.121 25.344 1.00 82.12 181 GLU A C 1
ATOM 1487 O O . GLU A 1 181 ? -29.304 -2.281 25.770 1.00 82.12 181 GLU A O 1
ATOM 1492 N N . LYS A 1 182 ? -30.436 -3.175 24.041 1.00 84.81 182 LYS A N 1
ATOM 1493 C CA . LYS A 1 182 ? -29.920 -2.223 23.036 1.00 84.81 182 LYS A CA 1
ATOM 1494 C C . LYS A 1 182 ? -30.296 -0.793 23.393 1.00 84.81 182 LYS A C 1
ATOM 1496 O O . LYS A 1 182 ? -29.437 0.090 23.356 1.00 84.81 182 LYS A O 1
ATOM 1501 N N . LYS A 1 183 ? -31.565 -0.552 23.732 1.00 82.88 183 LYS A N 1
ATOM 1502 C CA . LYS A 1 183 ? -32.056 0.788 24.074 1.00 82.88 183 LYS A CA 1
ATOM 1503 C C . LYS A 1 183 ? -31.367 1.309 25.331 1.00 82.88 183 LYS A C 1
ATOM 1505 O O . LYS A 1 183 ? -30.819 2.413 25.311 1.00 82.88 183 LYS A O 1
ATOM 1510 N N . LEU A 1 184 ? -31.280 0.488 26.379 1.00 83.56 184 LEU A N 1
ATOM 1511 C CA . LEU A 1 184 ? -30.564 0.843 27.604 1.00 83.56 184 LEU A CA 1
ATOM 1512 C C . LEU A 1 184 ? -29.075 1.140 27.344 1.00 83.56 184 LEU A C 1
ATOM 1514 O O . LEU A 1 184 ? -28.529 2.116 27.867 1.00 83.56 184 LEU A O 1
ATOM 1518 N N . TYR A 1 185 ? -28.410 0.342 26.504 1.00 86.31 185 TYR A N 1
ATOM 1519 C CA . TYR A 1 185 ? -27.014 0.553 26.121 1.00 86.31 185 TYR A CA 1
ATOM 1520 C C . TYR A 1 185 ? -26.799 1.875 25.366 1.00 86.31 185 TYR A C 1
ATOM 1522 O O . TYR A 1 185 ? -25.877 2.626 25.703 1.00 86.31 185 TYR A O 1
ATOM 1530 N N . LEU A 1 186 ? -27.656 2.193 24.390 1.00 86.25 186 LEU A N 1
ATOM 1531 C CA . LEU A 1 186 ? -27.581 3.438 23.618 1.00 86.25 186 LEU A CA 1
ATOM 1532 C C . LEU A 1 186 ? -27.754 4.666 24.514 1.00 86.25 186 LEU A C 1
ATOM 1534 O O . LEU A 1 186 ? -26.950 5.596 24.439 1.00 86.25 186 LEU A O 1
ATOM 1538 N N . VAL A 1 187 ? -28.741 4.642 25.416 1.00 85.81 187 VAL A N 1
ATOM 1539 C CA . VAL A 1 187 ? -28.987 5.742 26.357 1.00 85.81 187 VAL A CA 1
ATOM 1540 C C . VAL A 1 187 ? -27.795 5.941 27.299 1.00 85.81 187 VAL A C 1
ATOM 1542 O O . VAL A 1 187 ? -27.354 7.072 27.504 1.00 85.81 187 VAL A O 1
ATOM 1545 N N . LYS A 1 188 ? -27.192 4.860 27.817 1.00 84.19 188 LYS A N 1
ATOM 1546 C CA . LYS A 1 188 ? -25.982 4.940 28.663 1.00 84.19 188 LYS A CA 1
ATOM 1547 C C . LYS A 1 188 ? -24.802 5.617 27.950 1.00 84.19 188 LYS A C 1
ATOM 1549 O O . LYS A 1 188 ? -24.002 6.278 28.615 1.00 84.19 188 LYS A O 1
ATOM 1554 N N . LYS A 1 189 ? -24.693 5.462 26.625 1.00 84.75 189 LYS A N 1
ATOM 1555 C CA . LYS A 1 189 ? -23.581 5.977 25.808 1.00 84.75 189 LYS A CA 1
ATOM 1556 C C . LYS A 1 189 ? -23.711 7.462 25.447 1.00 84.75 189 LYS A C 1
ATOM 1558 O O . LYS A 1 189 ? -22.730 8.056 25.003 1.00 84.75 189 LYS A O 1
ATOM 1563 N N . ILE A 1 190 ? -24.881 8.076 25.637 1.00 87.12 190 ILE A N 1
ATOM 1564 C CA . ILE A 1 190 ? -25.073 9.506 25.371 1.00 87.12 190 ILE A CA 1
ATOM 1565 C C . ILE A 1 190 ? -24.107 10.311 26.256 1.00 87.12 190 ILE A C 1
ATOM 1567 O O . ILE A 1 190 ? -24.164 10.249 27.485 1.00 87.12 190 ILE A O 1
ATOM 1571 N N . SER A 1 191 ? -23.194 11.044 25.617 1.00 83.06 191 SER A N 1
ATOM 1572 C CA . SER A 1 191 ? -22.184 11.876 26.280 1.00 83.06 191 SER A CA 1
ATOM 1573 C C . SER A 1 191 ? -22.784 13.145 26.883 1.00 83.06 191 SER A C 1
ATOM 1575 O O . SER A 1 191 ? -22.361 13.575 27.954 1.00 83.06 191 SER A O 1
ATOM 1577 N N . ASP A 1 192 ? -23.790 13.716 26.221 1.00 86.50 192 ASP A N 1
ATOM 1578 C CA . ASP A 1 192 ? -24.552 14.856 26.720 1.00 86.50 192 ASP A CA 1
ATOM 1579 C C . ASP A 1 192 ? -25.394 14.453 27.941 1.00 86.50 192 ASP A C 1
ATOM 1581 O O . ASP A 1 192 ? -26.310 13.629 27.858 1.00 86.50 192 ASP A O 1
ATOM 1585 N N . CYS A 1 193 ? -25.076 15.037 29.096 1.00 80.88 193 CYS A N 1
ATOM 1586 C CA . CYS A 1 193 ? -25.724 14.703 30.356 1.00 80.88 193 CYS A CA 1
ATOM 1587 C C . CYS A 1 193 ? -27.221 15.038 30.386 1.00 80.88 193 CYS A C 1
ATOM 1589 O O . CYS A 1 193 ? -27.970 14.268 30.986 1.00 80.88 193 CYS A O 1
ATOM 1591 N N . GLU A 1 194 ? -27.668 16.140 29.782 1.00 83.88 194 GLU A N 1
ATOM 1592 C CA . GLU A 1 194 ? -29.081 16.542 29.806 1.00 83.88 194 GLU A CA 1
ATOM 1593 C C . GLU A 1 194 ? -29.902 15.685 28.850 1.00 83.88 194 GLU A C 1
ATOM 1595 O O . GLU A 1 194 ? -30.914 15.104 29.249 1.00 83.88 194 GLU A O 1
ATOM 1600 N N . LYS A 1 195 ? -29.395 15.472 27.633 1.00 85.62 195 LYS A N 1
ATOM 1601 C CA . LYS A 1 195 ? -30.027 14.566 26.671 1.00 85.62 195 LYS A CA 1
ATOM 1602 C C . LYS A 1 195 ? -30.110 13.143 27.221 1.00 85.62 195 LYS A C 1
ATOM 1604 O O . LYS A 1 195 ? -31.144 12.490 27.111 1.00 85.62 195 LYS A O 1
ATOM 1609 N N . ARG A 1 196 ? -29.053 12.667 27.890 1.00 85.12 196 ARG A N 1
ATOM 1610 C CA . ARG A 1 196 ? -29.059 11.353 28.548 1.00 85.12 196 ARG A CA 1
ATOM 1611 C C . ARG A 1 196 ? -30.122 11.264 29.641 1.00 85.12 196 ARG A C 1
ATOM 1613 O O . ARG A 1 196 ? -30.782 10.237 29.756 1.00 85.12 196 ARG A O 1
ATOM 1620 N N . LYS A 1 197 ? -30.278 12.308 30.463 1.00 83.19 197 LYS A N 1
ATOM 1621 C CA . LYS A 1 197 ? -31.307 12.358 31.517 1.00 83.19 197 LYS A CA 1
ATOM 1622 C C . LYS A 1 197 ? -32.707 12.267 30.930 1.00 83.19 197 LYS A C 1
ATOM 1624 O O . LYS A 1 197 ? -33.539 11.542 31.469 1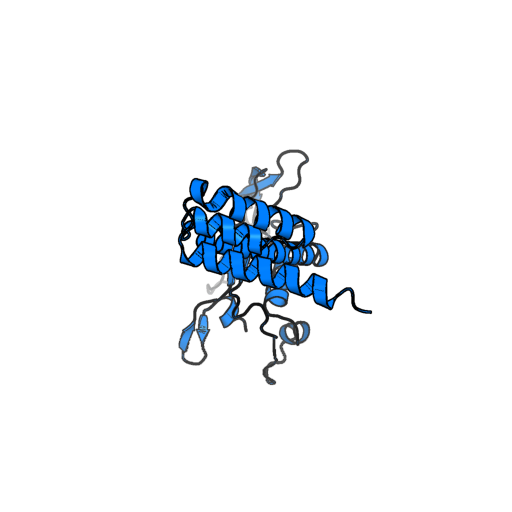.00 83.19 197 LYS A O 1
ATOM 1629 N N . GLU A 1 198 ? -32.965 13.026 29.873 1.00 85.31 198 GLU A N 1
ATOM 1630 C CA . GLU A 1 198 ? -34.262 13.053 29.207 1.00 85.31 198 GLU A CA 1
ATOM 1631 C C . GLU A 1 198 ? -34.612 11.676 28.632 1.00 85.31 198 GLU A C 1
ATOM 1633 O O . GLU A 1 198 ? -35.679 11.139 28.926 1.00 85.31 198 GLU A O 1
ATOM 1638 N N . GLU A 1 199 ? -33.673 11.058 27.917 1.00 86.06 199 GLU A N 1
ATOM 1639 C CA . GLU A 1 199 ? -33.858 9.724 27.344 1.00 86.06 199 GLU A CA 1
ATOM 1640 C C . GLU A 1 199 ? -34.005 8.635 28.421 1.00 86.06 199 GLU A C 1
ATOM 1642 O O . GLU A 1 199 ? -34.866 7.768 28.296 1.00 86.06 199 GLU A O 1
ATOM 1647 N N . LEU A 1 200 ? -33.266 8.711 29.539 1.00 87.25 200 LEU A N 1
ATOM 1648 C CA . LEU A 1 200 ? -33.461 7.798 30.679 1.00 87.25 200 LEU A CA 1
ATOM 1649 C C . LEU A 1 200 ? -34.863 7.919 31.289 1.00 87.25 200 LEU A C 1
ATOM 1651 O O . LEU A 1 200 ? -35.470 6.907 31.630 1.00 87.25 200 LEU A O 1
ATOM 1655 N N . LYS A 1 201 ? -35.386 9.145 31.433 1.00 85.06 201 LYS A N 1
ATOM 1656 C CA . LYS A 1 201 ? -36.740 9.370 31.959 1.00 85.06 201 LYS A CA 1
ATOM 1657 C C . LYS A 1 201 ? -37.805 8.822 31.015 1.00 85.06 201 LYS A C 1
ATOM 1659 O O . LYS A 1 201 ? -38.720 8.155 31.490 1.00 85.06 201 LYS A O 1
ATOM 1664 N N . LYS A 1 202 ? -37.678 9.079 29.707 1.00 86.69 202 LYS A N 1
ATOM 1665 C CA . LYS A 1 202 ? -38.591 8.544 28.683 1.00 86.69 202 LYS A CA 1
ATOM 1666 C C . LYS A 1 202 ? -38.606 7.018 28.705 1.00 86.69 202 LYS A C 1
ATOM 1668 O O . LYS A 1 202 ? -39.677 6.423 28.769 1.00 86.69 202 LYS A O 1
ATOM 1673 N N . LEU A 1 203 ? -37.426 6.397 28.740 1.00 86.44 203 LEU A N 1
ATOM 1674 C CA . LEU A 1 203 ? -37.305 4.942 28.767 1.00 86.44 203 LEU A CA 1
ATOM 1675 C C . LEU A 1 203 ? -37.919 4.330 30.040 1.00 86.44 203 LEU A C 1
ATOM 1677 O O . LEU A 1 203 ? -38.600 3.315 29.970 1.00 86.44 203 LEU A O 1
ATOM 1681 N N . PHE A 1 204 ? -37.738 4.968 31.204 1.00 84.75 204 PHE A N 1
ATOM 1682 C CA . PHE A 1 204 ? -38.339 4.502 32.461 1.00 84.75 204 PHE A CA 1
ATOM 1683 C C . PHE A 1 204 ? -39.863 4.674 32.508 1.00 84.75 204 PHE A C 1
ATOM 1685 O O . PHE A 1 204 ? -40.572 3.840 33.080 1.00 84.75 204 PHE A O 1
ATOM 1692 N N . ALA A 1 205 ? -40.371 5.768 31.935 1.00 85.38 205 ALA A N 1
ATOM 1693 C CA . ALA A 1 205 ? -41.803 6.038 31.852 1.00 85.38 205 ALA A CA 1
ATOM 1694 C C . ALA A 1 205 ? -42.511 5.014 30.953 1.00 85.38 205 ALA A C 1
ATOM 1696 O O . ALA A 1 205 ? -43.566 4.513 31.328 1.00 85.38 205 ALA A O 1
ATOM 1697 N N . ASN A 1 206 ? -41.883 4.635 29.837 1.00 84.69 206 ASN A N 1
ATOM 1698 C CA . ASN A 1 206 ? -42.436 3.692 28.861 1.00 84.69 206 ASN A CA 1
ATOM 1699 C C . ASN A 1 206 ? -42.051 2.224 29.126 1.00 84.69 206 ASN A C 1
ATOM 1701 O O . ASN A 1 206 ? -42.263 1.380 28.263 1.00 84.69 206 ASN A O 1
ATOM 1705 N N . ARG A 1 207 ? -41.509 1.892 30.307 1.00 80.94 207 ARG A N 1
ATOM 1706 C CA . ARG A 1 207 ? -40.934 0.566 30.626 1.00 80.94 207 ARG A CA 1
ATOM 1707 C C . ARG A 1 207 ? -41.840 -0.639 30.332 1.00 80.94 207 ARG A C 1
ATOM 1709 O O . ARG A 1 207 ? -41.332 -1.696 29.986 1.00 80.94 207 ARG A O 1
ATOM 1716 N N . GLU A 1 208 ? -43.157 -0.475 30.470 1.00 76.25 208 GLU A N 1
ATOM 1717 C CA . GLU A 1 208 ? -44.154 -1.532 30.232 1.00 76.25 208 GLU A CA 1
ATOM 1718 C C . GLU A 1 208 ? -44.408 -1.756 28.734 1.00 76.25 208 GLU A C 1
ATOM 1720 O O . GLU A 1 208 ? -44.558 -2.893 28.304 1.00 76.25 208 GLU A O 1
ATOM 1725 N N . GLN A 1 209 ? -44.396 -0.688 27.928 1.00 79.81 209 GLN A N 1
ATOM 1726 C CA . GLN A 1 209 ? -44.471 -0.769 26.460 1.00 79.81 209 GLN A CA 1
ATOM 1727 C C . GLN A 1 209 ? -43.149 -1.227 25.833 1.00 79.81 209 GLN A C 1
ATOM 1729 O O . GLN A 1 209 ? -43.124 -1.701 24.703 1.00 79.81 209 GLN A O 1
ATOM 1734 N N . GLU A 1 210 ? -42.051 -1.037 26.558 1.00 75.31 210 GLU A N 1
ATOM 1735 C CA . GLU A 1 210 ? -40.686 -1.337 26.133 1.00 75.31 210 GLU A CA 1
ATOM 1736 C C . GLU A 1 210 ? -40.233 -2.762 26.483 1.00 75.31 210 GLU A C 1
ATOM 1738 O O . GLU A 1 210 ? -39.101 -3.120 26.167 1.00 75.31 210 GLU A O 1
ATOM 1743 N N . GLU A 1 211 ? -41.097 -3.564 27.123 1.00 80.81 211 GLU A N 1
ATOM 1744 C CA . GLU A 1 211 ? -40.816 -4.955 27.517 1.00 80.81 211 GLU A CA 1
ATOM 1745 C C . GLU A 1 211 ? -39.463 -5.098 28.251 1.00 80.81 211 GLU A C 1
ATOM 1747 O O . GLU A 1 211 ? -38.673 -6.005 27.980 1.00 80.81 211 GLU A O 1
ATOM 1752 N N . LEU A 1 212 ? -39.160 -4.161 29.161 1.00 78.94 212 LEU A N 1
ATOM 1753 C CA . LEU A 1 212 ? -37.925 -4.193 29.953 1.00 78.94 212 LEU A CA 1
ATOM 1754 C C . LEU A 1 212 ? -37.990 -5.304 31.011 1.00 78.94 212 LEU A C 1
ATOM 1756 O O . LEU A 1 212 ? -38.986 -5.429 31.731 1.00 78.94 212 LEU A O 1
ATOM 1760 N N . GLU A 1 213 ? -36.903 -6.059 31.175 1.00 82.19 213 GLU A N 1
ATOM 1761 C CA . GLU A 1 213 ? -36.793 -7.036 32.258 1.00 82.19 213 GLU A CA 1
ATOM 1762 C C . GLU A 1 213 ? -36.682 -6.346 33.625 1.00 82.19 213 GLU A C 1
ATOM 1764 O O . GLU A 1 213 ? -36.189 -5.223 33.766 1.00 82.19 213 GLU A O 1
ATOM 1769 N N . GLN A 1 214 ? -37.097 -7.039 34.686 1.00 81.69 214 GLN A N 1
ATOM 1770 C CA . GLN A 1 214 ? -37.101 -6.474 36.038 1.00 81.69 214 GLN A CA 1
ATOM 1771 C C . GLN A 1 214 ? -35.699 -6.048 36.512 1.00 81.69 214 GLN A C 1
ATOM 1773 O O . GLN A 1 214 ? -35.545 -5.022 37.175 1.00 81.69 214 GLN A O 1
ATOM 1778 N N . THR A 1 215 ? -34.665 -6.778 36.092 1.00 84.12 215 THR A N 1
ATOM 1779 C CA . THR A 1 215 ? -33.250 -6.449 36.324 1.00 84.12 215 THR A CA 1
ATOM 1780 C C . THR A 1 215 ? -32.833 -5.139 35.637 1.00 84.12 215 THR A C 1
ATOM 1782 O O . THR A 1 215 ? -32.107 -4.335 36.227 1.00 84.12 215 THR A O 1
ATOM 1785 N N . GLU A 1 216 ? -33.330 -4.874 34.426 1.00 80.88 216 GLU A N 1
ATOM 1786 C CA . GLU A 1 216 ? -33.071 -3.647 33.664 1.00 80.88 216 GLU A CA 1
ATOM 1787 C C . GLU A 1 216 ? -33.779 -2.441 34.288 1.00 80.88 216 GLU A C 1
ATOM 1789 O O . GLU A 1 216 ? -33.192 -1.360 34.397 1.00 80.88 216 GLU A O 1
ATOM 1794 N N . VAL A 1 217 ? -35.016 -2.629 34.763 1.00 82.00 217 VAL A N 1
ATOM 1795 C CA . VAL A 1 217 ? -35.790 -1.601 35.479 1.00 82.00 217 VAL A CA 1
ATOM 1796 C C . VAL A 1 217 ? -35.083 -1.191 36.773 1.00 82.00 217 VAL A C 1
ATOM 1798 O O . VAL A 1 217 ? -34.959 0.004 37.062 1.00 82.00 217 VAL A O 1
ATOM 1801 N N . GLU A 1 218 ? -34.563 -2.157 37.536 1.00 84.19 218 GLU A N 1
ATOM 1802 C CA . GLU A 1 218 ? -33.761 -1.885 38.732 1.00 84.19 218 GLU A CA 1
ATOM 1803 C C . GLU A 1 218 ? -32.474 -1.117 38.409 1.00 84.19 218 GLU A C 1
ATOM 1805 O O . GLU A 1 218 ? -32.090 -0.193 39.138 1.00 84.19 218 GLU A O 1
ATOM 1810 N N . GLU A 1 219 ? -31.793 -1.479 37.321 1.00 83.62 219 GLU A N 1
ATOM 1811 C CA . GLU A 1 219 ? -30.582 -0.789 36.881 1.00 83.62 219 GLU A CA 1
ATOM 1812 C C . GLU A 1 219 ? -30.882 0.658 36.456 1.00 83.62 219 GLU A C 1
ATOM 1814 O O . GLU A 1 219 ? -30.163 1.588 36.841 1.00 83.62 219 GLU A O 1
ATOM 1819 N N . LEU A 1 220 ? -31.987 0.878 35.739 1.00 83.69 220 LEU A N 1
ATOM 1820 C CA . LEU A 1 220 ? -32.462 2.208 35.364 1.00 83.69 220 LEU A CA 1
ATOM 1821 C C . LEU A 1 220 ? -32.789 3.072 36.580 1.00 83.69 220 LEU A C 1
ATOM 1823 O O . LEU A 1 220 ? -32.361 4.226 36.649 1.00 83.69 220 LEU A O 1
ATOM 1827 N N . ALA A 1 221 ? -33.510 2.516 37.555 1.00 84.12 221 ALA A N 1
ATOM 1828 C CA . ALA A 1 221 ? -33.863 3.219 38.782 1.00 84.12 221 ALA A CA 1
ATOM 1829 C C . ALA A 1 221 ? -32.604 3.647 39.556 1.00 84.12 221 ALA A C 1
ATOM 1831 O O . ALA A 1 221 ? -32.512 4.789 40.019 1.00 84.12 221 ALA A O 1
ATOM 1832 N N . LYS A 1 222 ? -31.588 2.772 39.633 1.00 85.31 222 LYS A N 1
ATOM 1833 C CA . LYS A 1 222 ? -30.276 3.093 40.225 1.00 85.31 222 LYS A CA 1
ATOM 1834 C C . LYS A 1 222 ? -29.580 4.236 39.477 1.00 85.31 222 LYS A C 1
ATOM 1836 O O . LYS A 1 222 ? -29.056 5.151 40.118 1.00 85.31 222 LYS A O 1
ATOM 1841 N N . LEU A 1 223 ? -29.594 4.221 38.143 1.00 82.31 223 LEU A N 1
ATOM 1842 C CA . LEU A 1 223 ? -28.991 5.270 37.311 1.00 82.31 223 LEU A CA 1
ATOM 1843 C C . LEU A 1 223 ? -29.689 6.624 37.487 1.00 82.31 223 LEU A C 1
ATOM 1845 O O . LEU A 1 223 ? -29.014 7.629 37.717 1.00 82.31 223 LEU A O 1
ATOM 1849 N N . ILE A 1 224 ? -31.023 6.654 37.449 1.00 83.12 224 ILE A N 1
ATOM 1850 C CA . ILE A 1 224 ? -31.818 7.874 37.652 1.00 83.12 224 ILE A CA 1
ATOM 1851 C C . ILE A 1 224 ? -31.584 8.441 39.057 1.00 83.12 224 ILE A C 1
ATOM 1853 O O . ILE A 1 224 ? -31.340 9.641 39.202 1.00 83.12 224 ILE A O 1
ATOM 1857 N N . LYS A 1 225 ? -31.576 7.586 40.088 1.00 84.12 225 LYS A N 1
ATOM 1858 C CA . LYS A 1 225 ? -31.311 7.993 41.474 1.00 84.12 225 LYS A CA 1
ATOM 1859 C C . LYS A 1 225 ? -29.911 8.585 41.641 1.00 84.12 225 LYS A C 1
ATOM 1861 O O . LYS A 1 225 ? -29.758 9.623 42.280 1.00 84.12 225 LYS A O 1
ATOM 1866 N N . LYS A 1 226 ? -28.888 7.976 41.029 1.00 80.69 226 LYS A N 1
ATOM 1867 C CA . LYS A 1 226 ? -27.511 8.501 41.046 1.00 80.69 226 LYS A CA 1
ATOM 1868 C C . LYS A 1 226 ? -27.431 9.892 40.414 1.00 80.69 226 LYS A C 1
ATOM 1870 O O . LYS A 1 226 ? -26.781 10.776 40.959 1.00 80.69 226 LYS A O 1
ATOM 1875 N N . ILE A 1 227 ? -28.119 10.094 39.295 1.00 73.62 227 ILE A N 1
ATOM 1876 C CA . ILE A 1 227 ? -28.192 11.381 38.596 1.00 73.62 227 ILE A CA 1
ATOM 1877 C C . ILE A 1 227 ? -28.901 12.449 39.445 1.00 73.62 227 ILE A C 1
ATOM 1879 O O . ILE A 1 227 ? -28.456 13.595 39.470 1.00 73.62 227 ILE A O 1
ATOM 1883 N N . TRP A 1 228 ? -29.985 12.093 40.139 1.00 69.50 228 TRP A N 1
ATOM 1884 C CA . TRP A 1 228 ? -30.713 13.009 41.025 1.00 69.50 228 TRP A CA 1
ATOM 1885 C C . TRP A 1 228 ? -29.911 13.388 42.274 1.00 69.50 228 TRP A C 1
ATOM 1887 O O . TRP A 1 228 ? -29.860 14.563 42.627 1.00 69.50 228 TRP A O 1
ATOM 1897 N N . ASN A 1 229 ? -29.214 12.431 42.891 1.00 67.12 229 ASN A N 1
ATOM 1898 C CA . ASN A 1 229 ? -28.385 12.688 44.074 1.00 67.12 229 ASN A CA 1
ATOM 1899 C C . ASN A 1 229 ? -27.180 13.602 43.785 1.00 67.12 229 ASN A C 1
ATOM 1901 O O . ASN A 1 229 ? -26.752 14.340 44.668 1.00 67.12 229 ASN A O 1
ATOM 1905 N N . ILE A 1 230 ? -26.646 13.597 42.557 1.00 60.09 230 ILE A N 1
ATOM 1906 C CA . ILE A 1 230 ? -25.591 14.541 42.141 1.00 60.09 230 ILE A CA 1
ATOM 1907 C C . ILE A 1 230 ? -26.102 15.992 42.152 1.00 60.09 230 ILE A C 1
ATOM 1909 O O . ILE A 1 230 ? -25.327 16.899 42.429 1.00 60.09 230 ILE A O 1
ATOM 1913 N N . ARG A 1 231 ? -27.398 16.219 41.902 1.00 50.75 231 ARG A N 1
ATOM 1914 C CA . ARG A 1 231 ? -28.004 17.558 41.929 1.00 50.75 231 ARG A CA 1
ATOM 1915 C C . ARG A 1 231 ? -28.144 18.084 43.360 1.00 50.75 231 ARG A C 1
ATOM 1917 O O . ARG A 1 231 ? -27.741 19.199 43.641 1.00 50.75 231 ARG A O 1
ATOM 1924 N N . VAL A 1 232 ? -28.590 17.232 44.285 1.00 51.78 232 VAL A N 1
ATOM 1925 C CA . VAL A 1 232 ? -28.784 17.601 45.702 1.00 51.78 232 VAL A CA 1
ATOM 1926 C C . VAL A 1 232 ? -27.464 17.955 46.406 1.00 51.78 232 VAL A C 1
ATOM 1928 O O . VAL A 1 232 ? -27.448 18.834 47.258 1.00 51.78 232 VAL A O 1
ATOM 1931 N N . ASN A 1 233 ? -26.348 17.328 46.018 1.00 48.00 233 ASN A N 1
ATOM 1932 C CA . ASN A 1 233 ? -25.023 17.613 46.591 1.00 48.00 233 ASN A CA 1
ATOM 1933 C C . ASN A 1 233 ? -24.179 18.610 45.769 1.00 48.00 233 ASN A C 1
ATOM 1935 O O . ASN A 1 233 ? -23.107 19.003 46.220 1.00 48.00 233 ASN A O 1
ATOM 1939 N N . GLY A 1 234 ? -24.618 18.979 44.560 1.00 47.97 234 GLY A N 1
ATOM 1940 C CA . GLY A 1 234 ? -23.943 19.940 43.676 1.00 47.97 234 GLY A CA 1
ATOM 1941 C C . GLY A 1 234 ? -24.436 21.382 43.824 1.00 47.97 234 GLY A C 1
ATOM 1942 O O . GLY A 1 234 ? -23.721 22.294 43.427 1.00 47.97 234 GLY A O 1
ATOM 1943 N N . ASP A 1 235 ? -25.605 21.576 44.441 1.00 39.91 235 ASP A N 1
ATOM 1944 C CA . ASP A 1 235 ? -26.196 22.887 44.750 1.00 39.91 235 ASP A CA 1
ATOM 1945 C C . ASP A 1 235 ? -25.834 23.385 46.173 1.00 39.91 235 ASP A C 1
ATOM 1947 O O . ASP A 1 235 ? -26.421 24.339 46.677 1.00 39.91 235 ASP A O 1
ATOM 1951 N N . ILE A 1 236 ? -24.845 22.757 46.829 1.00 42.94 236 ILE A N 1
ATOM 1952 C CA . ILE A 1 236 ? -24.197 23.279 48.044 1.00 42.94 236 ILE A CA 1
ATOM 1953 C C . ILE A 1 236 ? -22.749 23.646 47.702 1.00 42.94 236 ILE A C 1
ATOM 1955 O O . ILE A 1 236 ? -21.810 22.916 48.025 1.00 42.94 236 ILE A O 1
ATOM 1959 N N . LYS A 1 237 ? -22.578 24.776 47.019 1.00 35.03 237 LYS A N 1
ATOM 1960 C CA . LYS A 1 237 ? -21.390 25.632 47.091 1.00 35.03 237 LYS A CA 1
ATOM 1961 C C . LYS A 1 237 ? -21.787 27.069 46.810 1.00 35.03 237 LYS A C 1
ATOM 1963 O O . LYS A 1 237 ? -22.514 27.279 45.818 1.00 35.03 237 LYS A O 1
#

Sequence (237 aa):
MFIKIFGGKNDKGKNVQGKVIFMDSFSHNYSIKRDIITPHHKNYYNNKGEKENILPLDSDEPTPIQFLVMKKSGDTKLKFEIKLAIDKSIFNNIIQENESINNTILEKYKNKTIYKFVVENLIEALNFHGIGAKTSVGYGYFQEITKEECFKQIVNNEKRREKEILEEKENKKLMKMNNSEKKLYLVKKISDCEKRKEELKKLFANREQEELEQTEVEELAKLIKKIWNIRVNGDIK

Foldseek 3Di:
DVCQACWDADPVRDTGHHQKDKDDKDWDFKDKDKDKDWDQQPVQVPPVPDPDNDDRDPPRGTDIDIDIDIDGDPPDDGDIDIDMDGHPVQQADQLDDPPPDPDPLSVVRHRHGPNLSVLVVVLCCQAPVADDPDVVVPPRHDPDDDPVVVVVVVVVVVVVVVVVVVVVVVVVVLVVDDQQRNLLVVLVPPPDPVSSLVSLVVCLVCVVVSVHDPVSNVVSVVVNVVSVVCVVVVPPD

pLDDT: mean 83.79, std 11.09, range [35.03, 96.19]

Secondary structure (DSSP, 8-state):
-HHHHHEEE-TTS-EEE-SEEE-----SSEEEEEEEE--S-HHHHH-SS-SS-PPP-TTPPP--EEEEEEEE-TTS-------EEE-HHHHT-B-PPPTT---HHHHHTTT-BHHHHHHHHHHHIIIII-SSS-GGGTTT---S--HHHHHHHHHHHHHHHHHHHHHHHHHHHHHTS-HHHHHHHHHHH--SHHHHHHHHHHHHHTTTTTT--HHHHHHHHHHHHHHHHHHHHHS--

Radius of gyration: 31.93 Å; Cα contacts (8 Å, |Δi|>4): 227; chains: 1; bounding box: 79×49×87 Å

Solvent-accessible surface area (backbone atoms only — not comparable to full-atom values): 14204 Å² total; per-residue (Å²): 113,66,48,55,41,72,22,46,69,47,98,86,70,43,83,43,78,40,44,47,47,80,50,86,61,67,61,93,54,67,39,83,43,81,46,76,48,61,55,42,50,56,68,40,74,68,56,84,80,61,96,66,85,63,69,75,51,96,83,44,69,68,49,78,44,78,43,84,41,85,39,55,49,78,92,52,80,72,56,71,56,78,49,73,50,67,41,76,93,45,40,76,41,60,40,73,82,68,101,81,64,99,42,74,69,55,64,78,40,54,78,32,32,45,50,56,51,55,53,53,52,50,51,48,36,35,56,74,56,30,50,81,70,62,33,95,81,67,36,48,56,52,77,94,82,52,71,68,59,54,52,52,52,51,56,52,50,50,55,51,50,54,51,51,54,51,51,51,52,49,51,56,52,47,71,75,41,56,74,44,55,40,53,54,52,54,44,70,62,45,80,52,66,66,64,26,51,53,51,51,50,52,52,62,74,42,32,79,86,52,67,53,51,73,70,54,52,52,51,48,51,52,53,53,49,54,58,53,55,52,52,73,65,64,74,73,122